Protein AF-A0AAV2PLY3-F1 (afdb_monomer_lite)

Foldseek 3Di:
DDDPDDFLDALVNCLVVDPLQVVLVVLDLAAEDEHDLSVQQAAFLVVLVPPPQLLQPVVVSLQVSLVSSLVSNVVNDPDPVSNVSSVLDAYEYEQRDDLDPLDDGDPRGDDNVSSVVSSVSNSVVCVVCQVVCCPVRNYHYDYDPVVVVVPQDPSDGDGDGDDPSVVVVVVVSVLRVCQCLAPVNVVVVPVDDVVVVVSVVVCVVPPPDDDPVVSVPPDDPPDD

Radius of gyration: 18.43 Å; chains: 1; bounding box: 38×47×52 Å

Structure (mmCIF, N/CA/C/O backbone):
data_AF-A0AAV2PLY3-F1
#
_entry.id   AF-A0AAV2PLY3-F1
#
loop_
_atom_site.group_PDB
_atom_site.id
_atom_site.type_symbol
_atom_site.label_atom_id
_atom_site.label_alt_id
_atom_site.label_comp_id
_atom_site.label_asym_id
_atom_site.label_entity_id
_atom_site.label_seq_id
_atom_site.pdbx_PDB_ins_code
_atom_site.Cartn_x
_atom_site.Cartn_y
_atom_site.Cartn_z
_atom_site.occupancy
_atom_site.B_iso_or_equiv
_atom_site.auth_seq_id
_atom_site.auth_comp_id
_atom_site.auth_asym_id
_atom_site.auth_atom_id
_atom_site.pdbx_PDB_model_num
ATOM 1 N N . VAL A 1 1 ? -12.342 -14.035 7.282 1.00 72.50 1 VAL A N 1
ATOM 2 C CA . VAL A 1 1 ? -11.405 -13.178 6.516 1.00 72.50 1 VAL A CA 1
ATOM 3 C C . VAL A 1 1 ? -12.182 -12.579 5.357 1.00 72.50 1 VAL A C 1
ATOM 5 O O . VAL A 1 1 ? -12.796 -13.345 4.631 1.00 72.50 1 VAL A O 1
ATOM 8 N N . PHE A 1 2 ? -12.211 -11.253 5.207 1.00 81.25 2 PHE A N 1
ATOM 9 C CA . PHE A 1 2 ? -12.793 -10.611 4.022 1.00 81.25 2 PHE A CA 1
ATOM 10 C C . PHE A 1 2 ? -11.690 -10.393 2.989 1.00 81.25 2 PHE A C 1
ATOM 12 O O . PHE A 1 2 ? -10.645 -9.836 3.323 1.00 81.25 2 PHE A O 1
ATOM 19 N N . ASN A 1 3 ? -11.901 -10.853 1.757 1.00 81.25 3 ASN A N 1
ATOM 20 C CA . ASN A 1 3 ? -10.925 -10.729 0.684 1.00 81.25 3 ASN A CA 1
ATOM 21 C C . ASN A 1 3 ? -11.499 -9.903 -0.463 1.00 81.25 3 ASN A C 1
ATOM 23 O O . ASN A 1 3 ? -12.436 -10.330 -1.130 1.00 81.25 3 ASN A O 1
ATOM 27 N N . PHE A 1 4 ? -10.895 -8.741 -0.686 1.00 83.38 4 PHE A N 1
ATOM 28 C CA . PHE A 1 4 ? -11.244 -7.823 -1.768 1.00 83.38 4 PHE A CA 1
ATOM 29 C C . PHE A 1 4 ? -10.189 -7.816 -2.882 1.00 83.38 4 PHE A C 1
ATOM 31 O O . PHE A 1 4 ? -10.219 -6.950 -3.751 1.00 83.38 4 PHE A O 1
ATOM 38 N N . SER A 1 5 ? -9.220 -8.742 -2.849 1.00 77.19 5 SER A N 1
ATOM 39 C CA . SER A 1 5 ? -8.181 -8.807 -3.877 1.00 77.19 5 SER A CA 1
ATOM 40 C C . SER A 1 5 ? -8.789 -9.122 -5.239 1.00 77.19 5 SER A C 1
ATOM 42 O O . SER A 1 5 ? -9.701 -9.936 -5.367 1.00 77.19 5 SER A O 1
ATOM 44 N N . ARG A 1 6 ? -8.259 -8.467 -6.269 1.00 76.12 6 ARG A N 1
ATOM 45 C CA . ARG A 1 6 ? -8.522 -8.756 -7.677 1.00 76.12 6 ARG A CA 1
ATOM 46 C C . ARG A 1 6 ? -7.235 -8.525 -8.455 1.00 76.12 6 ARG A C 1
ATOM 48 O O . ARG A 1 6 ? -6.438 -7.644 -8.121 1.00 76.12 6 ARG A O 1
ATOM 55 N N . GLY A 1 7 ? -7.032 -9.319 -9.500 1.00 76.81 7 GLY A N 1
ATOM 56 C CA . GLY A 1 7 ? -5.912 -9.114 -10.409 1.00 76.81 7 GLY A CA 1
ATOM 57 C C . GLY A 1 7 ? -5.951 -7.717 -11.032 1.00 76.81 7 GLY A C 1
ATOM 58 O O . GLY A 1 7 ? -7.011 -7.240 -11.432 1.00 76.81 7 GLY A O 1
ATOM 59 N N . GLY A 1 8 ? -4.800 -7.046 -11.104 1.00 78.12 8 GLY A N 1
ATOM 60 C CA . GLY A 1 8 ? -4.698 -5.715 -11.713 1.00 78.12 8 GLY A CA 1
ATOM 61 C C . GLY A 1 8 ? -5.171 -4.540 -10.844 1.00 78.12 8 GLY A C 1
ATOM 62 O O . GLY A 1 8 ? -5.325 -3.440 -11.366 1.00 78.12 8 GLY A O 1
ATOM 63 N N . PHE A 1 9 ? -5.405 -4.737 -9.544 1.00 85.38 9 PHE A N 1
ATOM 64 C CA . PHE A 1 9 ? -5.754 -3.633 -8.647 1.00 85.38 9 PHE A CA 1
ATOM 65 C C . PHE A 1 9 ? -4.610 -2.632 -8.459 1.00 85.38 9 PHE A C 1
ATOM 67 O O . PHE A 1 9 ? -3.459 -3.007 -8.224 1.00 85.38 9 PHE A O 1
ATOM 74 N N . THR A 1 10 ? -4.977 -1.356 -8.542 1.00 89.50 10 THR A N 1
ATOM 75 C CA . THR A 1 10 ? -4.135 -0.182 -8.300 1.00 89.50 10 THR A CA 1
ATOM 76 C C . THR A 1 10 ? -4.517 0.480 -6.980 1.00 89.50 10 THR A C 1
ATOM 78 O O . THR A 1 10 ? -5.571 0.181 -6.414 1.00 89.50 10 THR A O 1
ATOM 81 N N . PHE A 1 11 ? -3.702 1.415 -6.491 1.00 91.44 11 PHE A N 1
ATOM 82 C CA . PHE A 1 11 ? -4.054 2.201 -5.304 1.00 91.44 11 PHE A CA 1
ATOM 83 C C . PHE A 1 11 ? -5.388 2.941 -5.459 1.00 91.44 11 PHE A C 1
ATOM 85 O O . PHE A 1 11 ? -6.212 2.895 -4.549 1.00 91.44 11 PHE A O 1
ATOM 92 N N . SER A 1 12 ? -5.618 3.568 -6.618 1.00 88.44 12 SER A N 1
ATOM 93 C CA . SER A 1 12 ? -6.868 4.284 -6.903 1.00 88.44 12 SER A CA 1
ATOM 94 C C . SER A 1 12 ? -8.080 3.359 -6.841 1.00 88.44 12 SER A C 1
ATOM 96 O O . SER A 1 12 ? -9.037 3.653 -6.140 1.00 88.44 12 SER A O 1
ATOM 98 N N . ARG A 1 13 ? -8.002 2.175 -7.462 1.00 88.88 13 ARG A N 1
ATOM 99 C CA . ARG A 1 13 ? -9.104 1.205 -7.434 1.00 88.88 13 ARG A CA 1
ATOM 100 C C . ARG A 1 13 ? -9.440 0.724 -6.032 1.00 88.88 13 ARG A C 1
ATOM 102 O O . ARG A 1 13 ? -10.603 0.487 -5.740 1.00 88.88 13 ARG A O 1
ATOM 109 N N . VAL A 1 14 ? -8.443 0.582 -5.158 1.00 87.69 14 VAL A N 1
ATOM 110 C CA . VAL A 1 14 ? -8.702 0.228 -3.757 1.00 87.69 14 VAL A CA 1
ATOM 111 C C . VAL A 1 14 ? -9.492 1.331 -3.049 1.00 87.69 14 VAL A C 1
ATOM 113 O O . VAL A 1 14 ? -10.353 1.011 -2.239 1.00 87.69 14 VAL A O 1
ATOM 116 N N . GLN A 1 15 ? -9.221 2.602 -3.350 1.00 87.00 15 GLN A N 1
ATOM 117 C CA . GLN A 1 15 ? -9.964 3.734 -2.790 1.00 87.00 15 GLN A CA 1
ATOM 118 C C . GLN A 1 15 ? -11.384 3.816 -3.370 1.00 87.00 15 GLN A C 1
ATOM 120 O O . GLN A 1 15 ? -12.328 4.017 -2.617 1.00 87.00 15 GLN A O 1
ATOM 125 N N . ASP A 1 16 ? -11.540 3.576 -4.673 1.00 86.50 16 ASP A N 1
ATOM 126 C CA . ASP A 1 16 ? -12.833 3.667 -5.361 1.00 86.50 16 ASP A CA 1
ATOM 127 C C . ASP A 1 16 ? -13.777 2.498 -5.026 1.00 86.50 16 ASP A C 1
ATOM 129 O O . ASP A 1 16 ? -14.983 2.683 -4.869 1.00 86.50 16 ASP A O 1
ATOM 133 N N . GLU A 1 17 ? -13.250 1.270 -4.947 1.00 86.44 17 GLU A N 1
ATOM 134 C CA . GLU A 1 17 ? -14.070 0.058 -4.804 1.00 86.44 17 GLU A CA 1
ATOM 135 C C . GLU A 1 17 ? -14.300 -0.347 -3.341 1.00 86.44 17 GLU A C 1
ATOM 137 O O . GLU A 1 17 ? -15.258 -1.069 -3.045 1.00 86.44 17 GLU A O 1
ATOM 142 N N . LEU A 1 18 ? -13.441 0.077 -2.406 1.00 85.88 18 LEU A N 1
ATOM 143 C CA . LEU A 1 18 ? -13.592 -0.305 -1.008 1.00 85.88 18 LEU A CA 1
ATOM 144 C C . LEU A 1 18 ? -14.450 0.705 -0.250 1.00 85.88 18 LEU A C 1
ATOM 146 O O . LEU A 1 18 ? -14.080 1.856 -0.049 1.00 85.88 18 LEU A O 1
ATOM 150 N N . ASN A 1 19 ? -15.581 0.234 0.271 1.00 90.06 19 ASN A N 1
ATOM 151 C CA . ASN A 1 19 ? -16.422 1.040 1.143 1.00 90.06 19 ASN A CA 1
ATOM 152 C C . ASN A 1 19 ? -15.748 1.221 2.518 1.00 90.06 19 ASN A C 1
ATOM 154 O O . ASN A 1 19 ? -15.891 0.380 3.414 1.00 90.06 19 ASN A O 1
ATOM 158 N N . VAL A 1 20 ? -15.009 2.323 2.678 1.00 91.56 20 VAL A N 1
ATOM 159 C CA . VAL A 1 20 ? -14.245 2.640 3.896 1.00 91.56 20 VAL A CA 1
ATOM 160 C C . VAL A 1 20 ? -15.151 2.786 5.123 1.00 91.56 20 VAL A C 1
ATOM 162 O O . VAL A 1 20 ? -14.776 2.373 6.218 1.00 91.56 20 VAL A O 1
ATOM 165 N N . ILE A 1 21 ? -16.375 3.290 4.958 1.00 91.25 21 ILE A N 1
ATOM 166 C CA . ILE A 1 21 ? -17.340 3.403 6.062 1.00 91.25 21 ILE A CA 1
ATOM 167 C C . ILE A 1 21 ? -17.730 2.015 6.581 1.00 91.25 21 ILE A C 1
ATOM 169 O O . ILE A 1 21 ? -17.747 1.782 7.789 1.00 91.25 21 ILE A O 1
ATOM 173 N N . ASN A 1 22 ? -18.017 1.066 5.688 1.00 91.00 22 ASN A N 1
ATOM 174 C CA . ASN A 1 22 ? -18.318 -0.308 6.088 1.00 91.00 22 ASN A CA 1
ATOM 175 C C . ASN A 1 22 ? -17.100 -0.989 6.716 1.00 91.00 22 ASN A C 1
ATOM 177 O O . ASN A 1 22 ? -17.248 -1.696 7.709 1.00 91.00 22 ASN A O 1
ATOM 181 N N . TRP A 1 23 ? -15.900 -0.738 6.192 1.00 91.88 23 TRP A N 1
ATOM 182 C CA . TRP A 1 23 ? -14.659 -1.173 6.830 1.00 91.88 23 TRP A CA 1
ATOM 183 C C . TRP A 1 23 ? -14.545 -0.647 8.270 1.00 91.88 23 TRP A C 1
ATOM 185 O O . TRP A 1 23 ? -14.286 -1.431 9.181 1.00 91.88 23 TRP A O 1
ATOM 195 N N . ALA A 1 24 ? -14.816 0.640 8.503 1.00 91.44 24 ALA A N 1
ATOM 196 C CA . ALA A 1 24 ? -14.753 1.243 9.832 1.00 91.44 24 ALA A CA 1
ATOM 197 C C . ALA A 1 24 ? -15.786 0.630 10.794 1.00 91.44 24 ALA A C 1
ATOM 199 O O . ALA A 1 24 ? -15.440 0.278 11.921 1.00 91.44 24 ALA A O 1
ATOM 200 N N . LYS A 1 25 ? -17.023 0.411 10.322 1.00 89.56 25 LYS A N 1
ATOM 201 C CA . LYS A 1 25 ? -18.099 -0.255 11.081 1.00 89.56 25 LYS A CA 1
ATOM 202 C C . LYS A 1 25 ? -17.747 -1.684 11.489 1.00 89.56 25 LYS A C 1
ATOM 204 O O . LYS A 1 25 ? -18.092 -2.105 12.587 1.00 89.56 25 LYS A O 1
ATOM 209 N N . LEU A 1 26 ? -17.069 -2.426 10.612 1.00 90.25 26 LEU A N 1
ATOM 210 C CA . LEU A 1 26 ? -16.651 -3.805 10.877 1.00 90.25 26 LEU A CA 1
ATOM 211 C C . LEU A 1 26 ? -15.533 -3.903 11.922 1.00 90.25 26 LEU A C 1
ATOM 213 O O . LEU A 1 26 ? -15.300 -4.994 12.436 1.00 90.25 26 LEU A O 1
ATOM 217 N N . ARG A 1 27 ? -14.831 -2.796 12.210 1.00 89.12 27 ARG A N 1
ATOM 218 C CA . ARG A 1 27 ? -13.694 -2.724 13.140 1.00 89.12 27 ARG A CA 1
ATOM 219 C C . ARG A 1 27 ? -12.705 -3.896 12.975 1.00 89.12 27 ARG A C 1
ATOM 221 O O . ARG A 1 27 ? -12.403 -4.594 13.945 1.00 89.12 27 ARG A O 1
ATOM 228 N N . PRO A 1 28 ? -12.206 -4.165 11.753 1.00 89.44 28 PRO A N 1
ATOM 229 C CA . PRO A 1 28 ? -11.403 -5.355 11.498 1.00 89.44 28 PRO A CA 1
ATOM 230 C C . PRO A 1 28 ? -10.105 -5.296 12.290 1.00 89.44 28 PRO A C 1
ATOM 232 O O . PRO A 1 28 ? -9.412 -4.297 12.218 1.00 89.44 28 PRO A O 1
ATOM 235 N N . GLU A 1 29 ? -9.690 -6.373 12.951 1.00 83.88 29 GLU A N 1
ATOM 236 C CA . GLU A 1 29 ? -8.427 -6.392 13.712 1.00 83.88 29 GLU A CA 1
ATOM 237 C C . GLU A 1 29 ? -7.196 -6.047 12.857 1.00 83.88 29 GLU A C 1
ATOM 239 O O . GLU A 1 29 ? -6.225 -5.468 13.344 1.00 83.88 29 GLU A O 1
ATOM 244 N N . GLN A 1 30 ? -7.220 -6.435 11.577 1.00 85.50 30 GLN A N 1
ATOM 245 C CA . GLN A 1 30 ? -6.108 -6.277 10.645 1.00 85.50 30 GLN A CA 1
ATOM 246 C C . GLN A 1 30 ? -6.610 -5.973 9.234 1.00 85.50 30 GLN A C 1
ATOM 248 O O . GLN A 1 30 ? -7.549 -6.601 8.747 1.00 85.50 30 GLN A O 1
ATOM 253 N N . THR A 1 31 ? -5.921 -5.054 8.556 1.00 91.56 31 THR A N 1
ATOM 254 C CA . THR A 1 31 ? -6.138 -4.735 7.141 1.00 91.56 31 THR A CA 1
ATOM 255 C C . THR A 1 31 ? -4.805 -4.819 6.419 1.00 91.56 31 THR A C 1
ATOM 257 O O . THR A 1 31 ? -3.851 -4.135 6.799 1.00 91.56 31 THR A O 1
ATOM 260 N N . ILE A 1 32 ? -4.737 -5.682 5.405 1.00 89.88 32 ILE A N 1
ATOM 261 C CA . ILE A 1 32 ? -3.513 -5.970 4.656 1.00 89.88 32 ILE A CA 1
ATOM 262 C C . ILE A 1 32 ? -3.663 -5.448 3.229 1.00 89.88 32 ILE A C 1
ATOM 264 O O . ILE A 1 32 ? -4.531 -5.896 2.485 1.00 89.88 32 ILE A O 1
ATOM 268 N N . PHE A 1 33 ? -2.774 -4.541 2.845 1.00 91.56 33 PHE A N 1
ATOM 269 C CA . PHE A 1 33 ? -2.643 -4.014 1.498 1.00 91.56 33 PHE A CA 1
ATOM 270 C C . PHE A 1 33 ? -1.482 -4.701 0.788 1.00 91.56 33 PHE A C 1
ATOM 272 O O . PHE A 1 33 ? -0.321 -4.603 1.199 1.00 91.56 33 PHE A O 1
ATOM 279 N N . HIS A 1 34 ? -1.807 -5.372 -0.311 1.00 88.12 34 HIS A N 1
ATOM 280 C CA . HIS A 1 34 ? -0.847 -5.929 -1.252 1.00 88.12 34 HIS A CA 1
ATOM 281 C C . HIS A 1 34 ? -1.119 -5.329 -2.636 1.00 88.12 34 HIS A C 1
ATOM 283 O O . HIS A 1 34 ? -1.840 -5.900 -3.449 1.00 88.12 34 HIS A O 1
ATOM 289 N N . VAL A 1 35 ? -0.615 -4.114 -2.854 1.00 89.56 35 VAL A N 1
ATOM 290 C CA . VAL A 1 35 ? -0.924 -3.259 -4.013 1.00 89.56 35 VAL A CA 1
ATOM 291 C C . VAL A 1 35 ? 0.295 -2.400 -4.373 1.00 89.56 35 VAL A C 1
ATOM 293 O O . VAL A 1 35 ? 1.262 -2.341 -3.612 1.00 89.56 35 VAL A O 1
ATOM 296 N N . GLY A 1 36 ? 0.278 -1.753 -5.539 1.00 90.94 36 GLY A N 1
ATOM 297 C CA . GLY A 1 36 ? 1.314 -0.816 -5.982 1.00 90.94 36 GLY A CA 1
ATOM 298 C C . GLY A 1 36 ? 2.202 -1.343 -7.107 1.00 90.94 36 GLY A C 1
ATOM 299 O O . GLY A 1 36 ? 2.661 -0.562 -7.935 1.00 90.94 36 GLY A O 1
ATOM 300 N N . SER A 1 37 ? 2.422 -2.660 -7.199 1.00 88.12 37 SER A N 1
ATOM 301 C CA . SER A 1 37 ? 3.219 -3.225 -8.302 1.00 88.12 37 SER A CA 1
ATOM 302 C C . SER A 1 37 ? 2.544 -3.028 -9.658 1.00 88.12 37 SER A C 1
ATOM 304 O O . SER A 1 37 ? 3.229 -2.760 -10.637 1.00 88.12 37 SER A O 1
ATOM 306 N N . VAL A 1 38 ? 1.209 -3.110 -9.713 1.00 87.62 38 VAL A N 1
ATOM 307 C CA . VAL A 1 38 ? 0.438 -2.850 -10.940 1.00 87.62 38 VAL A CA 1
ATOM 308 C C . VAL A 1 38 ? 0.508 -1.384 -11.334 1.00 87.62 38 VAL A C 1
ATOM 310 O O . VAL A 1 38 ? 0.732 -1.102 -12.509 1.00 87.62 38 VAL A O 1
ATOM 313 N N . ASP A 1 39 ? 0.375 -0.461 -10.378 1.00 91.06 39 ASP A N 1
ATOM 314 C CA . ASP A 1 39 ? 0.542 0.969 -10.638 1.00 91.06 39 ASP A CA 1
ATOM 315 C C . ASP A 1 39 ? 1.916 1.244 -11.254 1.00 91.06 39 ASP A C 1
ATOM 317 O O . ASP A 1 39 ? 2.005 1.858 -12.313 1.00 91.06 39 ASP A O 1
ATOM 321 N N . LEU A 1 40 ? 2.980 0.735 -10.624 1.00 90.12 40 LEU A N 1
ATOM 322 C CA . LEU A 1 40 ? 4.349 0.974 -11.067 1.00 90.12 40 LEU A CA 1
ATOM 323 C C . LEU A 1 40 ? 4.624 0.345 -12.437 1.00 90.12 40 LEU A C 1
ATOM 325 O O . LEU A 1 40 ? 5.198 0.992 -13.307 1.00 90.12 40 LEU A O 1
ATOM 329 N N . ALA A 1 41 ? 4.168 -0.889 -12.652 1.00 89.00 41 ALA A N 1
ATOM 330 C CA . ALA A 1 41 ? 4.325 -1.588 -13.922 1.00 89.00 41 ALA A CA 1
ATOM 331 C C . ALA A 1 41 ? 3.521 -0.962 -15.063 1.00 89.00 41 ALA A C 1
ATOM 333 O O . ALA A 1 41 ? 3.886 -1.141 -16.217 1.00 89.00 41 ALA A O 1
ATOM 334 N N . SER A 1 42 ? 2.440 -0.242 -14.759 1.00 88.69 42 SER A N 1
ATOM 335 C CA . SER A 1 42 ? 1.618 0.429 -15.771 1.00 88.69 42 SER A CA 1
ATOM 336 C 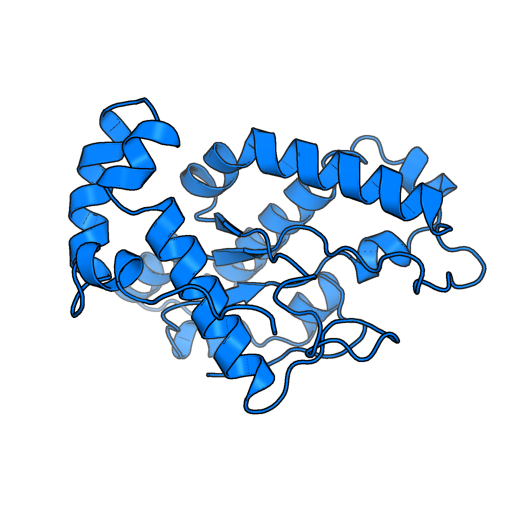C . SER A 1 42 ? 2.177 1.795 -16.178 1.00 88.69 42 SER A C 1
ATOM 338 O O . SER A 1 42 ? 1.718 2.369 -17.164 1.00 88.69 42 SER A O 1
ATOM 340 N N . MET A 1 43 ? 3.161 2.332 -15.451 1.00 89.75 43 MET A N 1
ATOM 341 C CA . MET A 1 43 ? 3.776 3.615 -15.786 1.00 89.75 43 MET A CA 1
ATOM 342 C C . MET A 1 43 ? 4.689 3.502 -17.005 1.00 89.75 43 MET A C 1
ATOM 344 O O . MET A 1 43 ? 5.384 2.508 -17.203 1.00 89.75 43 MET A O 1
ATOM 348 N N . ASN A 1 44 ? 4.738 4.573 -17.792 1.00 88.38 44 ASN A N 1
ATOM 349 C CA . ASN A 1 44 ? 5.788 4.770 -18.781 1.00 88.38 44 ASN A CA 1
ATOM 350 C C . ASN A 1 44 ? 7.100 5.159 -18.068 1.00 88.38 44 ASN A C 1
ATOM 352 O O . ASN A 1 44 ? 7.088 5.953 -17.121 1.00 88.38 44 ASN A O 1
ATOM 356 N N . ILE A 1 45 ? 8.237 4.624 -18.523 1.00 86.12 45 ILE A N 1
ATOM 357 C CA . ILE A 1 45 ? 9.547 4.893 -17.912 1.00 86.12 45 ILE A CA 1
ATOM 358 C C . ILE A 1 45 ? 9.951 6.372 -17.984 1.00 86.12 45 ILE A C 1
ATOM 360 O O . ILE A 1 45 ? 10.515 6.897 -17.026 1.00 86.12 45 ILE A O 1
ATOM 364 N N . THR A 1 46 ? 9.610 7.081 -19.060 1.00 86.25 46 THR A N 1
ATOM 365 C CA . THR A 1 46 ? 9.827 8.527 -19.195 1.00 86.25 46 THR A CA 1
ATOM 366 C C . THR A 1 46 ? 9.019 9.288 -18.152 1.00 86.25 46 THR A C 1
ATOM 368 O O . THR A 1 46 ? 9.566 10.143 -17.457 1.00 86.25 46 THR A O 1
ATOM 371 N N . THR A 1 47 ? 7.743 8.930 -17.968 1.00 87.38 47 THR A N 1
ATOM 372 C CA . THR A 1 47 ? 6.898 9.515 -16.918 1.00 87.38 47 THR A CA 1
ATOM 373 C C . THR A 1 47 ? 7.516 9.288 -15.547 1.00 87.38 47 THR A C 1
ATOM 375 O O . THR A 1 47 ? 7.718 10.249 -14.814 1.00 87.38 47 THR A O 1
ATOM 378 N N . TYR A 1 48 ? 7.883 8.046 -15.223 1.00 88.50 48 TYR A N 1
ATOM 379 C CA . TYR A 1 48 ? 8.507 7.718 -13.944 1.00 88.50 48 TYR A CA 1
ATOM 380 C C . TYR A 1 48 ? 9.823 8.468 -13.725 1.00 88.50 48 TYR A C 1
ATOM 382 O O . TYR A 1 48 ? 10.068 8.991 -12.641 1.00 88.50 48 TYR A O 1
ATOM 390 N N . ASN A 1 49 ? 10.671 8.564 -14.750 1.00 86.31 49 ASN A N 1
ATOM 391 C CA . ASN A 1 49 ? 11.957 9.238 -14.635 1.00 86.31 49 ASN A CA 1
ATOM 392 C C . ASN A 1 49 ? 11.840 10.745 -14.426 1.00 86.31 49 ASN A C 1
ATOM 394 O O . ASN A 1 49 ? 12.704 11.298 -13.742 1.00 86.31 49 ASN A O 1
ATOM 398 N N . ASN A 1 50 ? 10.774 11.356 -14.942 1.00 88.94 50 ASN A N 1
ATOM 399 C CA . ASN A 1 50 ? 10.472 12.775 -14.786 1.00 88.94 50 ASN A CA 1
ATOM 400 C C . ASN A 1 50 ? 9.751 13.102 -13.470 1.00 88.94 50 ASN A C 1
ATOM 402 O O . ASN A 1 50 ? 9.574 14.274 -13.143 1.00 88.94 50 ASN A O 1
ATOM 406 N N . MET A 1 51 ? 9.334 12.102 -12.687 1.00 88.31 51 MET A N 1
ATOM 407 C CA . MET A 1 51 ? 8.772 12.361 -11.365 1.00 88.31 51 MET A CA 1
ATOM 408 C C . MET A 1 51 ? 9.878 12.865 -10.435 1.00 88.31 51 MET A C 1
ATOM 410 O O . MET A 1 51 ? 10.835 12.140 -10.155 1.00 88.31 51 MET A O 1
ATOM 414 N N . ALA A 1 52 ? 9.683 14.060 -9.867 1.00 82.00 52 ALA A N 1
ATOM 415 C CA . ALA A 1 52 ? 10.582 14.672 -8.876 1.00 82.00 52 ALA A CA 1
ATOM 416 C C . ALA A 1 52 ? 10.931 13.730 -7.704 1.00 82.00 52 ALA A C 1
ATOM 418 O O . ALA A 1 52 ? 11.963 13.855 -7.053 1.00 82.00 52 ALA A O 1
ATOM 419 N N . PHE A 1 53 ? 10.063 12.751 -7.468 1.00 83.31 53 PHE A N 1
ATOM 420 C CA . PHE A 1 53 ? 9.970 11.952 -6.262 1.00 83.31 53 PHE A CA 1
ATOM 421 C C . PHE A 1 53 ? 9.863 10.448 -6.548 1.00 83.31 53 PHE A C 1
ATOM 423 O O . PHE A 1 53 ? 9.355 9.670 -5.740 1.00 83.31 53 PHE A O 1
ATOM 430 N N . LYS A 1 54 ? 10.361 10.014 -7.712 1.00 87.75 54 LYS A N 1
ATOM 431 C CA . LYS A 1 54 ? 10.200 8.645 -8.226 1.00 87.75 54 LYS A CA 1
ATOM 432 C C . LYS A 1 54 ? 10.642 7.538 -7.264 1.00 87.75 54 LYS A C 1
ATOM 434 O O . LYS A 1 54 ? 9.997 6.498 -7.177 1.00 87.75 54 LYS A O 1
ATOM 439 N N . THR A 1 55 ? 11.709 7.769 -6.497 1.00 87.75 55 THR A N 1
ATOM 440 C CA . THR A 1 55 ? 12.272 6.787 -5.554 1.00 87.75 55 THR A C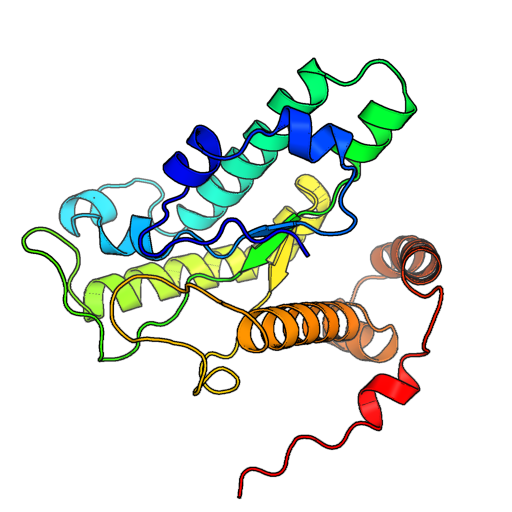A 1
ATOM 441 C C . THR A 1 55 ? 11.495 6.669 -4.247 1.00 87.75 55 THR A C 1
ATOM 443 O O . THR A 1 55 ? 11.695 5.698 -3.521 1.00 87.75 55 THR A O 1
ATOM 446 N N . HIS A 1 56 ? 10.611 7.618 -3.945 1.00 93.06 56 HIS A N 1
ATOM 447 C CA . HIS A 1 56 ? 9.741 7.571 -2.774 1.00 93.06 56 HIS A CA 1
ATOM 448 C C . HIS A 1 56 ? 8.258 7.594 -3.130 1.00 93.06 56 HIS A C 1
ATOM 450 O O . HIS A 1 56 ? 7.414 7.761 -2.249 1.00 93.06 56 HIS A O 1
ATOM 456 N N . TRP A 1 57 ? 7.929 7.382 -4.402 1.00 95.25 57 TRP A N 1
ATOM 457 C CA . TRP A 1 57 ? 6.557 7.307 -4.874 1.00 95.25 57 TRP A CA 1
ATOM 458 C C . TRP A 1 57 ? 5.737 6.306 -4.050 1.00 95.25 57 TRP A C 1
ATOM 460 O O . TRP A 1 57 ? 4.642 6.632 -3.599 1.00 95.25 57 TRP A O 1
ATOM 470 N N . PHE A 1 58 ? 6.287 5.121 -3.769 1.00 95.75 58 PHE A N 1
ATOM 471 C CA . PHE A 1 58 ? 5.565 4.103 -3.008 1.00 95.75 58 PHE A CA 1
ATOM 472 C C . PHE A 1 58 ? 5.321 4.524 -1.553 1.00 95.75 58 PHE A C 1
ATOM 474 O O . PHE A 1 58 ? 4.237 4.298 -1.024 1.00 95.75 58 PHE A O 1
ATOM 481 N N . PHE A 1 59 ? 6.291 5.196 -0.921 1.00 96.12 59 PHE A N 1
ATOM 482 C CA . PHE A 1 59 ? 6.104 5.771 0.415 1.00 96.12 59 PHE A CA 1
ATOM 483 C C . PHE A 1 59 ? 4.943 6.768 0.411 1.00 96.12 59 PHE A C 1
ATOM 485 O O . PHE A 1 59 ? 4.045 6.673 1.245 1.00 96.12 59 PHE A O 1
ATOM 492 N N . THR A 1 60 ? 4.943 7.687 -0.557 1.00 95.50 60 THR A N 1
ATOM 493 C CA . THR A 1 60 ? 3.895 8.697 -0.713 1.00 95.50 60 THR A CA 1
ATOM 494 C C . THR A 1 60 ? 2.525 8.041 -0.886 1.00 95.50 60 THR A C 1
ATOM 496 O O . THR A 1 60 ? 1.598 8.389 -0.162 1.00 95.50 60 THR A O 1
ATOM 499 N N . ARG A 1 61 ? 2.408 7.016 -1.740 1.00 95.81 61 ARG A N 1
ATOM 500 C CA . ARG A 1 61 ? 1.138 6.304 -1.961 1.00 95.81 61 ARG A CA 1
ATOM 501 C C . ARG A 1 61 ? 0.619 5.572 -0.730 1.00 95.81 61 ARG A C 1
ATOM 503 O O . ARG A 1 61 ? -0.587 5.589 -0.486 1.00 95.81 61 ARG A O 1
ATOM 510 N N . ILE A 1 62 ? 1.501 4.972 0.070 1.00 96.38 62 ILE A N 1
ATOM 511 C CA . ILE A 1 62 ? 1.122 4.369 1.356 1.00 96.38 62 ILE A CA 1
ATOM 512 C C . ILE A 1 62 ? 0.512 5.434 2.275 1.00 96.38 62 ILE A C 1
ATOM 514 O O . ILE A 1 62 ? -0.575 5.226 2.814 1.00 96.38 62 ILE A O 1
ATOM 518 N N . VAL A 1 63 ? 1.191 6.573 2.440 1.00 96.62 63 VAL A N 1
ATOM 519 C CA . VAL A 1 63 ? 0.740 7.656 3.328 1.00 96.62 63 VAL A CA 1
ATOM 520 C C . VAL A 1 63 ? -0.584 8.249 2.852 1.00 96.62 63 VAL A C 1
ATOM 522 O O . VAL A 1 63 ? -1.512 8.374 3.648 1.00 96.62 63 VAL A O 1
ATOM 525 N N . GLU A 1 64 ? -0.703 8.555 1.561 1.00 95.56 64 GLU A N 1
ATOM 526 C CA . GLU A 1 64 ? -1.941 9.055 0.953 1.00 95.56 64 GLU A CA 1
ATOM 527 C C . GLU A 1 64 ? -3.106 8.089 1.176 1.00 95.56 64 GLU A C 1
ATOM 529 O O . GLU A 1 64 ? -4.183 8.508 1.591 1.00 95.56 64 GLU A O 1
ATOM 534 N N . THR A 1 65 ? -2.881 6.788 0.976 1.00 95.38 65 THR A N 1
ATOM 535 C CA . THR A 1 65 ? -3.917 5.764 1.164 1.00 95.38 65 THR A CA 1
ATOM 536 C C . THR A 1 65 ? -4.366 5.678 2.614 1.00 95.38 65 THR A C 1
ATOM 538 O O . THR A 1 65 ? -5.561 5.653 2.886 1.00 95.38 65 THR A O 1
ATOM 541 N N . VAL A 1 66 ? -3.433 5.677 3.564 1.00 95.25 66 VAL A N 1
ATOM 542 C CA . VAL A 1 66 ? -3.775 5.652 4.991 1.00 95.25 66 VAL A CA 1
ATOM 543 C C . VAL A 1 66 ? -4.541 6.904 5.404 1.00 95.25 66 VAL A C 1
ATOM 545 O O . VAL A 1 66 ? -5.515 6.802 6.147 1.00 95.25 66 VAL A O 1
ATOM 548 N N . ASN A 1 67 ? -4.124 8.074 4.921 1.00 95.69 67 ASN A N 1
ATOM 549 C CA . ASN A 1 67 ? -4.805 9.329 5.216 1.00 95.69 67 ASN A CA 1
ATOM 550 C C . ASN A 1 67 ? -6.217 9.342 4.627 1.00 95.69 67 ASN A C 1
ATOM 552 O O . ASN A 1 67 ? -7.148 9.701 5.339 1.00 95.69 67 ASN A O 1
ATOM 556 N N . TYR A 1 68 ? -6.388 8.884 3.384 1.00 94.88 68 TYR A N 1
ATOM 557 C CA . TYR A 1 68 ? -7.704 8.704 2.773 1.00 94.88 68 TYR A CA 1
ATOM 558 C C . TYR A 1 68 ? -8.595 7.805 3.640 1.00 94.88 68 TYR A C 1
ATOM 560 O O . TYR A 1 68 ? -9.655 8.238 4.080 1.00 94.88 68 TYR A O 1
ATOM 568 N N . PHE A 1 69 ? -8.123 6.605 3.998 1.00 94.19 69 PHE A N 1
ATOM 569 C CA . PHE A 1 69 ? -8.890 5.668 4.827 1.00 94.19 69 PHE A CA 1
ATOM 570 C C . PHE A 1 69 ? -9.293 6.266 6.177 1.00 94.19 69 PHE A C 1
ATOM 572 O O . PHE A 1 69 ? -10.436 6.123 6.604 1.00 94.19 69 PHE A O 1
ATOM 579 N N . LYS A 1 70 ? -8.362 6.936 6.863 1.00 93.88 70 LYS A N 1
ATOM 580 C CA . LYS A 1 70 ? -8.652 7.566 8.155 1.00 93.88 70 LYS A CA 1
ATOM 581 C C . LYS A 1 70 ? -9.660 8.702 8.006 1.00 93.88 70 LYS A C 1
ATOM 583 O O . LYS A 1 70 ? -10.601 8.761 8.788 1.00 93.88 70 LYS A O 1
ATOM 588 N N . ASN A 1 71 ? -9.484 9.572 7.016 1.00 95.12 71 ASN A N 1
ATOM 589 C CA . ASN A 1 71 ? -10.353 10.727 6.807 1.00 95.12 71 ASN A CA 1
ATOM 590 C C . ASN A 1 71 ? -11.780 10.305 6.450 1.00 95.12 71 ASN A C 1
ATOM 592 O O . ASN A 1 71 ? -12.720 10.824 7.046 1.00 95.12 71 ASN A O 1
ATOM 596 N N . GLU A 1 72 ? -11.933 9.330 5.553 1.00 94.81 72 GLU A N 1
ATOM 597 C CA . GLU A 1 72 ? -13.236 8.773 5.178 1.00 94.81 72 GLU A CA 1
ATOM 598 C C . GLU A 1 72 ? -13.905 8.055 6.359 1.00 94.81 72 GLU A C 1
ATOM 600 O O . GLU A 1 72 ? -15.077 8.284 6.653 1.00 94.81 72 GLU A O 1
ATOM 605 N N . ALA A 1 73 ? -13.159 7.236 7.110 1.00 94.38 73 ALA A N 1
ATOM 606 C CA . ALA A 1 73 ? -13.694 6.559 8.291 1.00 94.38 73 ALA A CA 1
ATOM 607 C C . ALA A 1 73 ? -14.117 7.542 9.397 1.00 94.38 73 ALA A C 1
ATOM 609 O O . ALA A 1 73 ? -15.105 7.303 10.093 1.00 94.38 73 ALA A O 1
ATOM 610 N N . LEU A 1 74 ? -13.395 8.657 9.559 1.00 94.94 74 LEU A N 1
ATOM 611 C CA . LEU A 1 74 ? -13.711 9.686 10.552 1.00 94.94 74 LEU A CA 1
ATOM 612 C C . LEU A 1 74 ? -15.023 10.418 10.255 1.00 94.94 74 LEU A C 1
ATOM 614 O O . LEU A 1 74 ? -15.650 10.883 11.204 1.00 94.94 74 LEU A O 1
ATOM 618 N N . GLN A 1 75 ? -15.473 10.474 8.994 1.00 92.75 75 GLN A N 1
ATOM 619 C CA . GLN A 1 75 ? -16.795 11.024 8.656 1.00 92.75 75 GLN A CA 1
ATOM 620 C C . GLN A 1 75 ? -17.934 10.216 9.289 1.00 92.75 75 GLN A C 1
ATOM 622 O O . GLN A 1 75 ? -19.001 10.755 9.570 1.00 92.75 75 GLN A O 1
ATOM 627 N N . TRP A 1 76 ? -17.710 8.923 9.534 1.00 92.19 76 TRP A N 1
ATOM 628 C CA . TRP A 1 76 ? -18.679 8.045 10.185 1.00 92.19 76 TRP A CA 1
ATOM 629 C C . TRP A 1 76 ? -18.556 8.029 11.718 1.00 92.19 76 TRP A C 1
ATOM 631 O O . TRP A 1 76 ? -19.524 7.696 12.395 1.00 92.19 76 TRP A O 1
ATOM 641 N N . ALA A 1 77 ? -17.400 8.381 12.285 1.00 93.06 77 ALA A N 1
ATOM 642 C CA . ALA A 1 77 ? -17.124 8.212 13.711 1.00 93.06 77 ALA A CA 1
ATOM 643 C C . ALA A 1 77 ? -18.034 9.079 14.608 1.00 93.06 77 ALA A C 1
ATOM 645 O O . ALA A 1 77 ? -17.871 10.303 14.700 1.00 93.06 77 ALA A O 1
ATOM 646 N N . LEU A 1 78 ? -18.957 8.430 15.325 1.00 92.31 78 LEU A N 1
ATOM 647 C CA . LEU A 1 78 ? -19.993 9.106 16.114 1.00 92.31 78 LEU A CA 1
ATOM 648 C C . LEU A 1 78 ? -19.531 9.436 17.536 1.00 92.31 78 LEU A C 1
ATOM 650 O O . LEU A 1 78 ? -20.017 10.389 18.140 1.00 92.31 78 LEU A O 1
ATOM 654 N N . ASN A 1 79 ? -18.590 8.662 18.079 1.00 93.00 79 ASN A N 1
ATOM 655 C CA . ASN A 1 79 ? -18.142 8.782 19.466 1.00 93.00 79 ASN A CA 1
ATOM 656 C C . ASN A 1 79 ? -16.605 8.736 19.599 1.00 93.00 79 ASN A C 1
ATOM 658 O O . ASN A 1 79 ? -15.864 8.572 18.626 1.00 93.00 79 ASN A O 1
ATOM 662 N N . ALA A 1 80 ? -16.116 8.931 20.827 1.00 91.00 80 ALA A N 1
ATOM 663 C CA . ALA A 1 80 ? -14.685 8.940 21.129 1.00 91.00 80 ALA A CA 1
ATOM 664 C C . ALA A 1 80 ? -14.012 7.576 20.897 1.00 91.00 80 ALA A C 1
ATOM 666 O O . ALA A 1 80 ? -12.842 7.531 20.521 1.00 91.00 80 ALA A O 1
ATOM 667 N N . GLU A 1 81 ? -14.744 6.477 21.082 1.00 90.19 81 GLU A N 1
ATOM 668 C CA . GLU A 1 81 ? -14.238 5.122 20.872 1.00 90.19 81 GLU A CA 1
ATOM 669 C C . GLU A 1 81 ? -13.977 4.851 19.383 1.00 90.19 81 GLU A C 1
ATOM 671 O O . GLU A 1 81 ? -12.901 4.371 19.029 1.00 90.19 81 GLU A O 1
ATOM 676 N N . ASP A 1 82 ? -14.900 5.245 18.498 1.00 90.81 82 ASP A N 1
ATOM 677 C CA . ASP A 1 82 ? -14.737 5.133 17.042 1.00 90.81 82 ASP A CA 1
ATOM 678 C C . ASP A 1 82 ? -13.507 5.912 16.562 1.00 90.81 82 ASP A C 1
ATOM 680 O O . ASP A 1 82 ? -12.679 5.403 15.801 1.00 90.81 82 ASP A O 1
ATOM 684 N N . ARG A 1 83 ? -13.342 7.145 17.055 1.00 90.69 83 ARG A N 1
ATOM 685 C CA . ARG A 1 83 ? -12.183 7.990 16.732 1.00 90.69 83 ARG A CA 1
ATOM 686 C C . ARG A 1 83 ? -10.890 7.358 17.237 1.00 90.69 83 ARG A C 1
ATOM 688 O O . ARG A 1 83 ? -9.905 7.312 16.500 1.00 90.69 83 ARG A O 1
ATOM 695 N N . ALA A 1 84 ? -10.891 6.840 18.465 1.00 87.75 84 ALA A N 1
ATOM 696 C CA . ALA A 1 84 ? -9.736 6.162 19.040 1.00 87.75 84 ALA A CA 1
ATOM 697 C C . ALA A 1 84 ? -9.356 4.910 18.237 1.00 87.75 84 ALA A C 1
ATOM 699 O O . ALA A 1 84 ? -8.168 4.699 17.984 1.00 87.75 84 ALA A O 1
ATOM 700 N N . PHE A 1 85 ? -10.335 4.119 17.791 1.00 89.56 85 PHE A N 1
ATOM 701 C CA . PHE A 1 85 ? -10.106 2.984 16.899 1.00 89.56 85 PHE A CA 1
ATOM 702 C C . PHE A 1 85 ? -9.410 3.433 15.606 1.00 89.56 85 PHE A C 1
ATOM 704 O O . PHE A 1 85 ? -8.335 2.924 15.293 1.00 89.56 85 PHE A O 1
ATOM 711 N N . ILE A 1 86 ? -9.952 4.431 14.898 1.00 91.31 86 ILE A N 1
ATOM 712 C CA . ILE A 1 86 ? -9.413 4.894 13.606 1.00 91.31 86 ILE A CA 1
ATOM 713 C C . ILE A 1 86 ? -7.998 5.473 13.748 1.00 91.31 86 ILE A C 1
ATOM 715 O O . ILE A 1 86 ? -7.108 5.157 12.953 1.00 91.31 86 ILE A O 1
ATOM 719 N N . HIS A 1 87 ? -7.757 6.307 14.764 1.00 87.38 87 HIS A N 1
ATOM 720 C CA . HIS A 1 87 ? -6.446 6.926 14.971 1.00 87.38 87 HIS A CA 1
ATOM 721 C C . HIS A 1 87 ? -5.366 5.895 15.303 1.00 87.38 87 HIS A C 1
ATOM 723 O O . HIS A 1 87 ? -4.261 5.974 14.756 1.00 87.38 87 HIS A O 1
ATOM 729 N N . ASN A 1 88 ? -5.693 4.918 16.152 1.00 87.25 88 ASN A N 1
ATOM 730 C CA . ASN A 1 88 ? -4.756 3.893 16.609 1.00 87.25 88 ASN A CA 1
ATOM 731 C C . ASN A 1 88 ? -4.663 2.688 15.665 1.00 87.25 88 ASN A C 1
ATOM 733 O O . ASN A 1 88 ? -3.811 1.817 15.870 1.00 87.25 88 ASN A O 1
ATOM 737 N N . TYR A 1 89 ? -5.502 2.643 14.628 1.00 90.06 89 TYR A N 1
ATOM 738 C CA . TYR A 1 89 ? -5.530 1.542 13.684 1.00 90.06 89 TYR A CA 1
ATOM 739 C C . TYR A 1 89 ? -4.190 1.355 12.978 1.00 90.06 89 TYR A C 1
ATOM 741 O O . TYR A 1 89 ? -3.627 2.311 12.436 1.00 90.06 89 TYR A O 1
ATOM 749 N N . LYS A 1 90 ? -3.696 0.110 12.949 1.00 89.38 90 LYS A N 1
ATOM 750 C CA . LYS A 1 90 ? -2.448 -0.246 12.269 1.00 89.38 90 LYS A CA 1
ATOM 751 C C . LYS A 1 90 ? -2.724 -0.911 10.927 1.00 89.38 90 LYS A C 1
ATOM 753 O O . LYS A 1 90 ? -3.257 -2.015 10.867 1.00 89.38 90 LYS A O 1
ATOM 758 N N . PHE A 1 91 ? -2.285 -0.265 9.854 1.00 94.06 91 PHE A N 1
ATOM 759 C CA . PHE A 1 91 ? -2.376 -0.803 8.502 1.00 94.06 91 PHE A CA 1
ATOM 760 C C . PHE A 1 91 ? -1.151 -1.651 8.172 1.00 94.06 91 PHE A C 1
ATOM 762 O O . PHE A 1 91 ? -0.022 -1.284 8.499 1.00 94.06 91 PHE A O 1
ATOM 769 N N . ILE A 1 92 ? -1.354 -2.781 7.502 1.00 93.06 92 ILE A N 1
ATOM 770 C CA . ILE A 1 92 ? -0.268 -3.655 7.061 1.00 93.06 92 ILE A CA 1
ATOM 771 C C . ILE A 1 92 ? -0.085 -3.450 5.563 1.00 93.06 92 ILE A C 1
ATOM 773 O O . ILE A 1 92 ? -1.017 -3.660 4.797 1.00 93.06 92 ILE A O 1
ATOM 777 N N . PHE A 1 93 ? 1.115 -3.069 5.143 1.00 93.56 93 PHE A N 1
ATOM 778 C CA . PHE A 1 93 ? 1.471 -2.921 3.735 1.00 93.56 93 PHE A CA 1
ATOM 779 C C . PHE A 1 93 ? 2.577 -3.893 3.367 1.00 93.56 93 PHE A C 1
ATOM 781 O O . PHE A 1 93 ? 3.568 -4.038 4.088 1.00 93.56 93 PHE A O 1
ATOM 788 N N . SER A 1 94 ? 2.439 -4.535 2.218 1.00 89.50 94 SER A N 1
ATOM 789 C CA . SER A 1 94 ? 3.538 -5.285 1.637 1.00 89.50 94 SER A CA 1
ATOM 790 C C . SER A 1 94 ? 4.569 -4.367 0.997 1.00 89.50 94 SER A C 1
ATOM 792 O O . SER A 1 94 ? 4.247 -3.271 0.547 1.00 89.50 94 SER A O 1
ATOM 794 N N . TYR A 1 95 ? 5.800 -4.846 0.847 1.00 88.12 95 TYR A N 1
ATOM 795 C CA . TYR A 1 95 ? 6.677 -4.303 -0.192 1.00 88.12 95 TYR A CA 1
ATOM 796 C C . TYR A 1 95 ? 6.079 -4.533 -1.586 1.00 88.12 95 TYR A C 1
ATOM 798 O O . TYR A 1 95 ? 5.213 -5.396 -1.769 1.00 88.12 95 TYR A O 1
ATOM 806 N N . LEU A 1 96 ? 6.561 -3.775 -2.571 1.00 88.31 96 LEU A N 1
ATOM 807 C CA . LEU A 1 96 ? 6.235 -4.024 -3.971 1.00 88.31 96 LEU A CA 1
ATOM 808 C C . LEU A 1 96 ? 6.730 -5.422 -4.358 1.00 88.31 96 LEU A C 1
ATOM 810 O O . LEU A 1 96 ? 7.909 -5.738 -4.157 1.00 88.31 96 LEU A O 1
ATOM 814 N N . ALA A 1 97 ? 5.821 -6.231 -4.899 1.00 81.38 97 ALA A N 1
ATOM 815 C CA . ALA A 1 97 ? 6.047 -7.619 -5.283 1.00 81.38 97 ALA A CA 1
ATOM 816 C C . ALA A 1 97 ? 7.127 -7.767 -6.364 1.00 81.38 97 ALA A C 1
ATOM 818 O O . ALA A 1 97 ? 7.291 -6.883 -7.209 1.00 81.38 97 ALA A O 1
ATOM 819 N N . ASP A 1 98 ? 7.837 -8.899 -6.345 1.00 78.38 98 ASP A N 1
ATOM 820 C CA . ASP A 1 98 ? 8.607 -9.374 -7.500 1.00 78.38 98 ASP A CA 1
ATOM 821 C C . ASP A 1 98 ? 7.711 -10.208 -8.404 1.00 78.38 98 ASP A C 1
ATOM 823 O O . ASP A 1 98 ? 7.051 -11.128 -7.928 1.00 78.38 98 ASP A O 1
ATOM 827 N N . TRP A 1 99 ? 7.714 -9.918 -9.700 1.00 72.94 99 TRP A N 1
ATOM 828 C CA . TRP A 1 99 ? 7.081 -10.778 -10.705 1.00 72.94 99 TRP A CA 1
ATOM 829 C C . TRP A 1 99 ? 8.106 -11.603 -11.491 1.00 72.94 99 TRP A C 1
ATOM 831 O O . TRP A 1 99 ? 7.753 -12.339 -12.417 1.00 72.94 99 TRP A O 1
ATOM 841 N N . GLY A 1 100 ? 9.382 -11.511 -11.104 1.00 69.62 100 GLY A N 1
ATOM 842 C CA . GLY A 1 100 ? 10.469 -12.272 -11.689 1.00 69.62 100 GLY A CA 1
ATOM 843 C C . GLY A 1 100 ? 10.610 -12.012 -13.185 1.00 69.62 100 GLY A C 1
ATOM 844 O O . GLY A 1 100 ? 10.381 -10.909 -13.681 1.00 69.62 100 GLY A O 1
ATOM 845 N N . THR A 1 101 ? 10.996 -13.051 -13.915 1.00 68.38 101 THR A N 1
ATOM 846 C CA . THR A 1 101 ? 11.165 -13.027 -15.375 1.00 68.38 101 THR A CA 1
ATOM 847 C C . THR A 1 101 ? 9.860 -13.253 -16.139 1.00 68.38 101 THR A C 1
ATOM 849 O O . THR A 1 101 ? 9.843 -13.143 -17.359 1.00 68.38 101 THR A O 1
ATOM 852 N N . THR A 1 102 ? 8.760 -13.548 -15.440 1.00 66.25 102 THR A N 1
ATOM 853 C CA . THR A 1 102 ? 7.455 -13.849 -16.057 1.00 66.25 102 THR A CA 1
ATOM 854 C C . THR A 1 102 ? 6.648 -12.603 -16.423 1.00 66.25 102 THR A C 1
ATOM 856 O O . THR A 1 102 ? 5.594 -12.705 -17.048 1.00 66.25 102 THR A O 1
ATOM 859 N N . PHE A 1 103 ? 7.133 -11.416 -16.050 1.00 73.94 103 PHE A N 1
ATOM 860 C CA . PHE A 1 103 ? 6.483 -10.155 -16.375 1.00 73.94 103 PHE A CA 1
ATOM 861 C C . PHE A 1 103 ? 6.565 -9.851 -17.875 1.00 73.94 103 PHE A C 1
ATOM 863 O O . PHE A 1 103 ? 7.648 -9.678 -18.430 1.00 73.94 103 PHE A O 1
ATOM 870 N N . ILE A 1 104 ? 5.397 -9.723 -18.506 1.00 78.81 104 ILE A N 1
ATOM 871 C CA . ILE A 1 104 ? 5.260 -9.284 -19.894 1.00 78.81 104 ILE A CA 1
ATOM 872 C C . ILE A 1 104 ? 4.734 -7.842 -19.877 1.00 78.81 104 ILE A C 1
ATOM 874 O O . ILE A 1 104 ? 3.582 -7.625 -19.483 1.00 78.81 104 ILE A O 1
ATOM 878 N N . PRO A 1 105 ? 5.546 -6.847 -20.272 1.00 80.25 105 PRO A N 1
ATOM 879 C CA . PRO A 1 105 ? 5.127 -5.455 -20.256 1.00 80.25 105 PRO A CA 1
ATOM 880 C C . PRO A 1 105 ? 4.091 -5.176 -21.346 1.00 80.25 105 PRO A C 1
ATOM 882 O O . PRO A 1 105 ? 4.160 -5.710 -22.453 1.00 80.25 105 PRO A O 1
ATOM 885 N N . ARG A 1 106 ? 3.135 -4.292 -21.047 1.00 83.56 106 ARG A N 1
ATOM 886 C CA . ARG A 1 106 ? 2.251 -3.728 -22.075 1.00 83.56 106 ARG A CA 1
ATOM 887 C C . ARG A 1 106 ? 3.015 -2.688 -22.895 1.00 83.56 106 ARG A C 1
ATOM 889 O O . ARG A 1 106 ? 3.935 -2.045 -22.392 1.00 83.56 106 ARG A O 1
ATOM 896 N N . VAL A 1 107 ? 2.607 -2.494 -24.148 1.00 84.06 107 VAL A N 1
ATOM 897 C CA . VAL A 1 107 ? 3.176 -1.448 -25.009 1.00 84.06 107 VAL A CA 1
ATOM 898 C C . VAL A 1 107 ? 3.025 -0.086 -24.324 1.00 84.06 107 VAL A C 1
ATOM 900 O O . VAL A 1 107 ? 1.937 0.266 -23.874 1.00 84.06 107 VAL A O 1
ATOM 903 N N . GLY A 1 108 ? 4.125 0.664 -24.232 1.00 85.12 108 GLY A N 1
ATOM 904 C CA . GLY A 1 108 ? 4.169 1.979 -23.582 1.00 85.12 108 GLY A CA 1
ATOM 905 C C . GLY A 1 108 ? 4.399 1.959 -22.064 1.00 85.12 108 GLY A C 1
ATOM 906 O O . GLY A 1 108 ? 4.551 3.030 -21.475 1.00 85.12 108 GLY A O 1
ATOM 907 N N . CYS A 1 109 ? 4.468 0.781 -21.439 1.00 89.50 109 CYS A N 1
ATOM 908 C CA . CYS A 1 109 ? 4.790 0.606 -20.022 1.00 89.50 109 CYS A CA 1
ATOM 909 C C . CYS A 1 109 ? 6.278 0.273 -19.800 1.00 89.50 109 CYS A C 1
ATOM 911 O O . CYS A 1 109 ? 7.005 -0.028 -20.748 1.00 89.50 109 CYS A O 1
ATOM 913 N N . MET A 1 110 ? 6.738 0.316 -18.544 1.00 89.00 110 MET A N 1
ATOM 914 C CA . MET A 1 110 ? 8.088 -0.123 -18.166 1.00 89.00 110 MET A CA 1
ATOM 915 C C . MET A 1 110 ? 8.363 -1.552 -18.637 1.00 89.00 110 MET A C 1
ATOM 917 O O . MET A 1 110 ? 7.534 -2.439 -18.436 1.00 89.00 110 MET A O 1
ATOM 921 N N . ASN A 1 111 ? 9.554 -1.788 -19.190 1.00 88.69 111 ASN A N 1
ATOM 922 C CA . ASN A 1 111 ? 10.053 -3.147 -19.395 1.00 88.69 111 ASN A CA 1
ATOM 923 C C . ASN A 1 111 ? 10.438 -3.799 -18.047 1.00 88.69 111 ASN A C 1
ATOM 925 O O . ASN A 1 111 ? 10.360 -3.179 -16.982 1.00 88.69 111 ASN A O 1
ATOM 929 N N . ALA A 1 112 ? 10.842 -5.070 -18.081 1.00 86.25 112 ALA A N 1
ATOM 930 C CA . ALA A 1 112 ? 11.155 -5.832 -16.873 1.00 86.25 112 ALA A CA 1
ATOM 931 C C . ALA A 1 112 ? 12.331 -5.258 -16.061 1.00 86.25 112 ALA A C 1
ATOM 933 O O . ALA A 1 112 ? 12.266 -5.245 -14.828 1.00 86.25 112 ALA A O 1
ATOM 934 N N . ASP A 1 113 ? 13.378 -4.767 -16.724 1.00 88.62 113 ASP A N 1
ATOM 935 C CA . ASP A 1 113 ? 14.570 -4.235 -16.056 1.00 88.62 113 ASP A CA 1
ATOM 936 C C . ASP A 1 113 ? 14.296 -2.869 -15.425 1.00 88.62 113 ASP A C 1
ATOM 938 O O . ASP A 1 113 ? 14.636 -2.641 -14.259 1.00 88.62 113 ASP A O 1
ATOM 942 N N . ASP A 1 114 ? 13.585 -2.001 -16.144 1.00 90.19 114 ASP A N 1
ATOM 943 C CA . ASP A 1 114 ? 13.129 -0.705 -15.649 1.00 90.19 114 ASP A CA 1
ATOM 944 C C . ASP A 1 114 ? 12.216 -0.867 -14.431 1.00 90.19 114 ASP A C 1
ATOM 946 O O . ASP A 1 114 ? 12.433 -0.234 -13.391 1.00 90.19 114 ASP A O 1
ATOM 950 N N . LEU A 1 115 ? 11.234 -1.773 -14.514 1.00 89.31 115 LEU A N 1
ATOM 951 C CA . LEU A 1 115 ? 10.338 -2.084 -13.403 1.00 89.31 115 LEU A CA 1
ATOM 952 C C . LEU A 1 115 ? 11.121 -2.613 -12.198 1.00 89.31 115 LEU A C 1
ATOM 954 O O . LEU A 1 115 ? 10.896 -2.174 -11.066 1.00 89.31 115 LEU A O 1
ATOM 958 N N . ARG A 1 116 ? 12.070 -3.529 -12.418 1.00 88.94 116 ARG A N 1
ATOM 959 C CA . ARG A 1 116 ? 12.924 -4.075 -11.356 1.00 88.94 116 ARG A CA 1
ATOM 960 C C . ARG A 1 116 ? 13.739 -2.973 -10.683 1.00 88.94 116 ARG A C 1
ATOM 962 O O . ARG A 1 116 ? 13.788 -2.930 -9.450 1.00 88.94 116 ARG A O 1
ATOM 969 N N . GLY A 1 117 ? 14.339 -2.074 -11.461 1.00 90.25 117 GLY A N 1
ATOM 970 C CA . GLY A 1 117 ? 15.086 -0.921 -10.963 1.00 90.25 117 GLY A CA 1
ATOM 971 C C . GLY A 1 117 ? 14.212 0.021 -10.134 1.00 90.25 117 GLY A C 1
ATOM 972 O O . GLY A 1 117 ? 14.537 0.320 -8.979 1.00 90.25 117 GLY A O 1
ATOM 973 N N . ALA A 1 118 ? 13.062 0.422 -10.677 1.00 92.38 118 ALA A N 1
ATOM 974 C CA . ALA A 1 118 ? 12.096 1.295 -10.017 1.00 92.38 118 ALA A CA 1
ATOM 975 C C . ALA A 1 118 ? 11.571 0.697 -8.703 1.00 92.38 118 ALA A C 1
ATOM 977 O O . ALA A 1 118 ? 11.553 1.362 -7.659 1.00 92.38 118 ALA A O 1
ATOM 978 N N . ARG A 1 119 ? 11.213 -0.589 -8.729 1.00 92.12 119 ARG A N 1
ATOM 979 C CA . ARG A 1 119 ? 10.759 -1.350 -7.566 1.00 92.12 119 ARG A CA 1
ATOM 980 C C . ARG A 1 119 ? 11.835 -1.421 -6.489 1.00 92.12 119 ARG A C 1
ATOM 982 O O . ARG A 1 119 ? 11.556 -1.142 -5.325 1.00 92.12 119 ARG A O 1
ATOM 989 N N . ASN A 1 120 ? 13.065 -1.778 -6.859 1.00 91.06 120 ASN A N 1
ATOM 990 C CA . ASN A 1 120 ? 14.173 -1.904 -5.912 1.00 91.06 120 ASN A CA 1
ATOM 991 C C . ASN A 1 120 ? 14.491 -0.561 -5.242 1.00 91.06 120 ASN A C 1
ATOM 993 O O . ASN A 1 120 ? 14.735 -0.526 -4.034 1.00 91.06 120 ASN A O 1
ATOM 997 N N . ALA A 1 121 ? 14.446 0.540 -5.998 1.00 91.88 121 ALA A N 1
ATOM 998 C CA . ALA A 1 121 ? 14.628 1.882 -5.458 1.00 91.88 121 ALA A CA 1
ATOM 999 C C . ALA A 1 121 ? 13.530 2.240 -4.440 1.00 91.88 121 ALA A C 1
ATOM 1001 O O . ALA A 1 121 ? 13.844 2.619 -3.309 1.00 91.88 121 ALA A O 1
ATOM 1002 N N . ASN A 1 122 ? 12.258 2.031 -4.795 1.00 94.50 122 ASN A N 1
ATOM 1003 C CA . ASN A 1 122 ? 11.118 2.310 -3.918 1.00 94.50 122 ASN A CA 1
ATOM 1004 C C . ASN A 1 122 ? 11.112 1.431 -2.659 1.00 94.50 122 ASN A C 1
ATOM 1006 O O . ASN A 1 122 ? 10.965 1.936 -1.545 1.00 94.50 122 ASN A O 1
ATOM 1010 N N . ASN A 1 123 ? 11.345 0.124 -2.799 1.00 91.56 123 ASN A N 1
ATOM 1011 C CA . ASN A 1 123 ? 11.417 -0.795 -1.662 1.00 91.56 123 ASN A CA 1
ATOM 1012 C C . ASN A 1 123 ? 12.581 -0.450 -0.723 1.00 91.56 123 ASN A C 1
ATOM 1014 O O . ASN A 1 123 ? 12.423 -0.532 0.498 1.00 91.56 123 ASN A O 1
ATOM 1018 N N . ARG A 1 124 ? 13.736 -0.028 -1.260 1.00 88.12 124 ARG A N 1
ATOM 1019 C CA . ARG A 1 124 ? 14.873 0.445 -0.454 1.00 88.12 124 ARG A CA 1
ATOM 1020 C C . ARG A 1 124 ? 14.504 1.696 0.339 1.00 88.12 124 ARG A C 1
ATOM 1022 O O . ARG A 1 124 ? 14.756 1.734 1.543 1.00 88.12 124 ARG A O 1
ATOM 1029 N N . PHE A 1 125 ? 13.878 2.680 -0.306 1.00 91.56 125 PHE A N 1
ATOM 1030 C CA . PHE A 1 125 ? 13.446 3.913 0.352 1.00 91.56 125 PHE A CA 1
ATOM 1031 C C . PHE A 1 125 ? 12.436 3.631 1.472 1.00 91.56 125 PHE A C 1
ATOM 1033 O O . PHE A 1 125 ? 12.630 4.032 2.620 1.00 91.56 125 PHE A O 1
ATOM 1040 N N . VAL A 1 126 ? 11.387 2.868 1.164 1.00 91.06 126 VAL A N 1
ATOM 1041 C CA . VAL A 1 126 ? 10.320 2.520 2.110 1.00 91.06 126 VAL A CA 1
ATOM 1042 C C . VAL A 1 126 ? 10.857 1.680 3.274 1.00 91.06 126 VAL A C 1
ATOM 1044 O O . VAL A 1 126 ? 10.471 1.897 4.420 1.00 91.06 126 VAL A O 1
ATOM 1047 N N . ARG A 1 127 ? 11.827 0.786 3.029 1.00 87.06 127 ARG A N 1
ATOM 1048 C CA . ARG A 1 127 ? 12.538 0.058 4.093 1.00 87.06 127 ARG A CA 1
ATOM 1049 C C . ARG A 1 127 ? 13.322 0.999 5.007 1.00 87.06 127 ARG A C 1
ATOM 1051 O O . ARG A 1 127 ? 13.197 0.872 6.222 1.00 87.06 127 ARG A O 1
ATOM 1058 N N . ALA A 1 128 ? 14.073 1.949 4.452 1.00 83.06 128 ALA A N 1
ATOM 1059 C CA . ALA A 1 128 ? 14.818 2.934 5.238 1.00 83.06 128 ALA A CA 1
ATOM 1060 C C . ALA A 1 128 ? 13.897 3.834 6.088 1.00 83.06 128 ALA A C 1
ATOM 1062 O O . ALA A 1 128 ? 14.297 4.310 7.148 1.00 83.06 128 ALA A O 1
ATOM 1063 N N . ARG A 1 129 ? 12.642 4.028 5.660 1.00 89.00 129 ARG A N 1
ATOM 1064 C CA . ARG A 1 129 ? 11.619 4.826 6.358 1.00 89.00 129 ARG A CA 1
ATOM 1065 C C . ARG A 1 129 ? 10.556 3.994 7.080 1.00 89.00 129 ARG A C 1
ATOM 1067 O O . ARG A 1 129 ? 9.531 4.532 7.494 1.00 89.00 129 ARG A O 1
ATOM 1074 N N . ALA A 1 130 ? 10.804 2.704 7.309 1.00 83.75 130 ALA A N 1
ATOM 1075 C CA . ALA A 1 130 ? 9.848 1.823 7.981 1.00 83.75 130 ALA A CA 1
ATOM 1076 C C . ALA A 1 130 ? 9.461 2.321 9.386 1.00 83.75 130 ALA A C 1
ATOM 1078 O O . ALA A 1 130 ? 8.317 2.161 9.804 1.00 83.75 130 ALA A O 1
ATOM 1079 N N . ARG A 1 131 ? 10.401 2.953 10.105 1.00 82.56 131 ARG A N 1
ATOM 1080 C CA . ARG A 1 131 ? 10.137 3.568 11.414 1.00 82.56 131 ARG A CA 1
ATOM 1081 C C . ARG A 1 131 ? 9.170 4.745 11.313 1.00 82.56 131 ARG A C 1
ATOM 1083 O O . ARG A 1 131 ? 8.236 4.802 12.100 1.00 82.56 131 ARG A O 1
ATOM 1090 N N . THR A 1 132 ? 9.398 5.651 10.364 1.00 86.75 132 THR A N 1
ATOM 1091 C CA . THR A 1 132 ? 8.524 6.803 10.091 1.00 86.75 132 THR A CA 1
ATOM 1092 C C . THR A 1 132 ? 7.107 6.324 9.788 1.00 86.75 132 THR A C 1
ATOM 1094 O O . THR A 1 132 ? 6.169 6.727 10.463 1.00 86.75 132 THR A O 1
ATOM 1097 N N . LEU A 1 133 ? 6.958 5.357 8.875 1.00 89.94 133 LEU A N 1
ATOM 1098 C CA . LEU A 1 133 ? 5.663 4.741 8.565 1.00 89.94 133 LEU A CA 1
ATOM 1099 C C . LEU A 1 133 ? 4.967 4.166 9.804 1.00 89.94 133 LEU A C 1
ATOM 1101 O O . LEU A 1 133 ? 3.770 4.372 9.991 1.00 89.94 133 LEU A O 1
ATOM 1105 N N . TYR A 1 134 ? 5.710 3.495 10.681 1.00 86.94 134 TYR A N 1
ATOM 1106 C CA . TYR A 1 134 ? 5.145 2.929 11.901 1.00 86.94 134 TYR A CA 1
ATOM 1107 C C . TYR A 1 134 ? 4.716 3.990 12.917 1.00 86.94 134 TYR A C 1
ATOM 1109 O O . TYR A 1 134 ? 3.600 3.923 13.424 1.00 86.94 134 TYR A O 1
ATOM 1117 N N . VAL A 1 135 ? 5.600 4.938 13.232 1.00 82.56 135 VAL A N 1
ATOM 1118 C CA . VAL A 1 135 ? 5.397 5.914 14.313 1.00 82.56 135 VAL A CA 1
ATOM 1119 C C . VAL A 1 135 ? 4.399 6.993 13.911 1.00 82.56 135 VAL A C 1
ATOM 1121 O O . VAL A 1 135 ? 3.539 7.345 14.707 1.00 82.56 135 VAL A O 1
ATOM 1124 N N . GLU A 1 136 ? 4.507 7.508 12.689 1.00 90.06 136 GLU A N 1
ATOM 1125 C CA . GLU A 1 136 ? 3.753 8.689 12.255 1.00 90.06 136 GLU A CA 1
ATOM 1126 C C . GLU A 1 136 ? 2.452 8.307 11.543 1.00 90.06 136 GLU A C 1
ATOM 1128 O O . GLU A 1 136 ? 1.466 9.037 11.614 1.00 90.06 136 GLU A O 1
ATOM 1133 N N . HIS A 1 137 ? 2.410 7.136 10.897 1.00 93.38 137 HIS A N 1
ATOM 1134 C CA . HIS A 1 137 ? 1.267 6.735 10.069 1.00 93.38 137 HIS A CA 1
ATOM 1135 C C . HIS A 1 137 ? 0.567 5.456 10.542 1.00 93.38 137 HIS A C 1
ATOM 1137 O O . HIS A 1 137 ? -0.467 5.094 9.983 1.00 93.38 137 HIS A O 1
ATOM 1143 N N . ASN A 1 138 ? 1.057 4.794 11.597 1.00 90.62 138 ASN A N 1
ATOM 1144 C CA . ASN A 1 138 ? 0.570 3.486 12.046 1.00 90.62 138 ASN A CA 1
ATOM 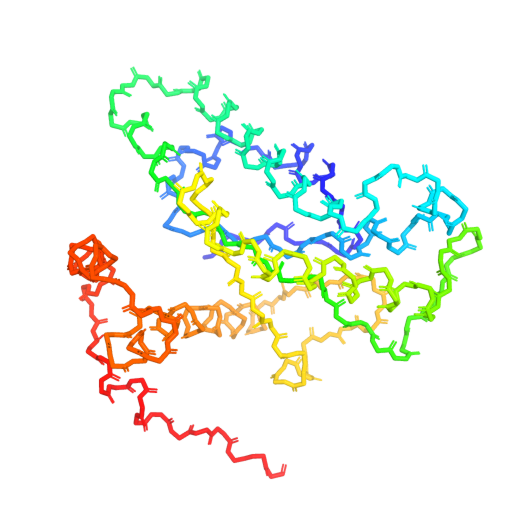1145 C C . ASN A 1 138 ? 0.618 2.417 10.940 1.00 90.62 138 ASN A C 1
ATOM 1147 O O . ASN A 1 138 ? -0.290 1.604 10.794 1.00 90.62 138 ASN A O 1
ATOM 1151 N N . VAL A 1 139 ? 1.700 2.389 10.163 1.00 93.81 139 VAL A N 1
ATOM 1152 C CA . VAL A 1 139 ? 1.902 1.407 9.092 1.00 93.81 139 VAL A CA 1
ATOM 1153 C C . VAL A 1 139 ? 2.968 0.382 9.462 1.00 93.81 139 VAL A C 1
ATOM 1155 O O . VAL A 1 139 ? 4.088 0.713 9.849 1.00 93.81 139 VAL A O 1
ATOM 1158 N N . ILE A 1 140 ? 2.643 -0.894 9.274 1.00 90.62 140 ILE A N 1
ATOM 1159 C CA . ILE A 1 140 ? 3.580 -2.010 9.372 1.00 90.62 140 ILE A CA 1
ATOM 1160 C C . ILE A 1 140 ? 3.919 -2.486 7.965 1.00 90.62 140 ILE A C 1
ATOM 1162 O O . ILE A 1 140 ? 3.065 -2.992 7.244 1.00 90.62 140 ILE A O 1
ATOM 1166 N N . LEU A 1 141 ? 5.196 -2.392 7.602 1.00 87.81 141 LEU A N 1
ATOM 1167 C CA . LEU A 1 141 ? 5.698 -2.998 6.372 1.00 87.81 141 LEU A CA 1
ATOM 1168 C C . LEU A 1 141 ? 6.038 -4.471 6.571 1.00 87.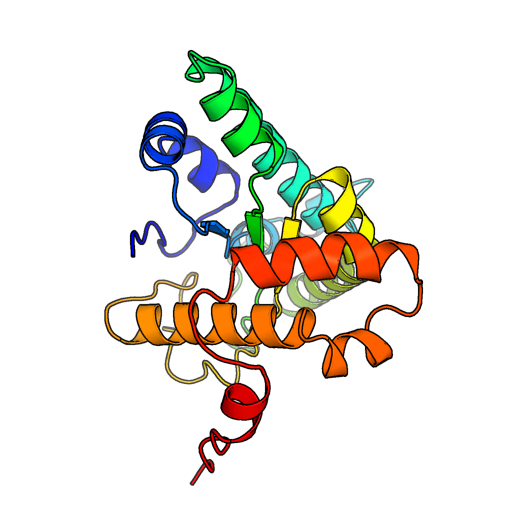81 141 LEU A C 1
ATOM 1170 O O . LEU A 1 141 ? 6.763 -4.815 7.514 1.00 87.81 141 LEU A O 1
ATOM 1174 N N . VAL A 1 142 ? 5.603 -5.311 5.641 1.00 84.88 142 VAL A N 1
ATOM 1175 C CA . VAL A 1 142 ? 5.914 -6.741 5.594 1.00 84.88 142 VAL A CA 1
ATOM 1176 C C . VAL A 1 142 ? 6.523 -7.113 4.244 1.00 84.88 142 VAL A C 1
ATOM 1178 O O . VAL A 1 142 ? 6.111 -6.627 3.194 1.00 84.88 142 VAL A O 1
ATOM 1181 N N . CYS A 1 143 ? 7.548 -7.962 4.270 1.00 75.12 143 CYS A N 1
ATOM 1182 C CA . CYS A 1 143 ? 8.100 -8.567 3.062 1.00 75.12 143 CYS A CA 1
ATOM 1183 C C . CYS A 1 143 ? 7.518 -9.954 2.916 1.00 75.12 143 CYS A C 1
ATOM 1185 O O . CYS A 1 143 ? 7.626 -10.759 3.838 1.00 75.12 143 CYS A O 1
ATOM 1187 N N . PHE A 1 144 ? 6.919 -10.214 1.763 1.00 69.25 144 PHE A N 1
ATOM 1188 C CA . PHE A 1 144 ? 6.516 -11.554 1.387 1.00 69.25 144 PHE A CA 1
ATOM 1189 C C . PHE A 1 144 ? 7.669 -12.166 0.618 1.00 69.25 144 PHE A C 1
ATOM 1191 O O . PHE A 1 144 ? 8.170 -11.563 -0.331 1.00 69.25 144 PHE A O 1
ATOM 1198 N N . ASN A 1 145 ? 8.133 -13.324 1.069 1.00 56.03 145 ASN A N 1
ATOM 1199 C CA . ASN A 1 145 ? 9.042 -14.100 0.253 1.00 56.03 145 ASN A CA 1
ATOM 1200 C C . ASN A 1 145 ? 8.194 -14.838 -0.787 1.00 5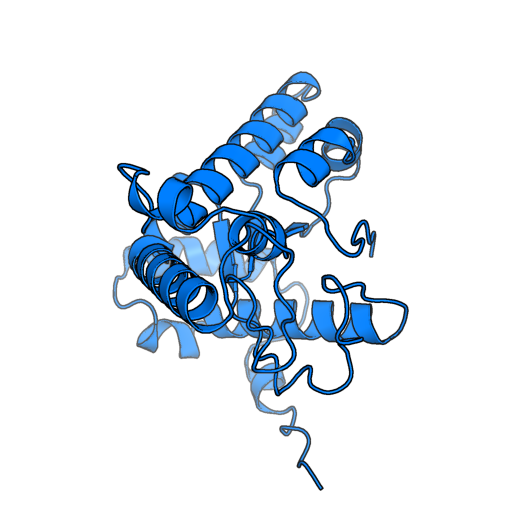6.03 145 ASN A C 1
ATOM 1202 O O . ASN A 1 145 ? 7.468 -15.764 -0.431 1.00 56.03 145 ASN A O 1
ATOM 1206 N N . HIS A 1 146 ? 8.228 -14.386 -2.043 1.00 54.81 146 HIS A N 1
ATOM 1207 C CA . HIS A 1 146 ? 7.445 -15.003 -3.113 1.00 54.81 146 HIS A CA 1
ATOM 1208 C C . HIS A 1 146 ? 7.879 -16.452 -3.384 1.00 54.81 146 HIS A C 1
ATOM 1210 O O . HIS A 1 146 ? 7.037 -17.240 -3.799 1.00 54.81 146 HIS A O 1
ATOM 1216 N N . ASP A 1 147 ? 9.114 -16.830 -3.032 1.00 48.12 147 ASP A N 1
ATOM 1217 C CA . ASP A 1 147 ? 9.615 -18.207 -3.148 1.00 48.12 147 ASP A CA 1
ATOM 1218 C C . ASP A 1 147 ? 8.940 -19.145 -2.132 1.00 48.12 147 ASP A C 1
ATOM 1220 O O . ASP A 1 147 ? 8.547 -20.259 -2.462 1.00 48.12 147 ASP A O 1
ATOM 1224 N N . VAL A 1 148 ? 8.678 -18.659 -0.910 1.00 47.81 148 VAL A N 1
ATOM 1225 C CA . VAL A 1 148 ? 7.858 -19.372 0.099 1.00 47.81 148 VAL A CA 1
ATOM 1226 C C . VAL A 1 148 ? 6.388 -19.435 -0.333 1.00 47.81 148 VAL A C 1
ATOM 1228 O O . VAL A 1 148 ? 5.630 -20.299 0.101 1.00 47.81 148 VAL A O 1
ATOM 1231 N N . MET A 1 149 ? 5.984 -18.520 -1.213 1.00 50.03 149 MET A N 1
ATOM 1232 C CA . MET A 1 149 ? 4.650 -18.452 -1.800 1.00 50.03 149 MET A CA 1
ATOM 1233 C C . MET A 1 149 ? 4.595 -19.120 -3.184 1.00 50.03 149 MET A C 1
ATOM 1235 O O . MET A 1 149 ? 3.605 -18.928 -3.888 1.00 50.03 149 MET A O 1
ATOM 1239 N N . GLY A 1 150 ? 5.626 -19.892 -3.569 1.00 43.66 150 GLY A N 1
ATOM 1240 C CA . GLY A 1 150 ? 5.887 -20.417 -4.919 1.00 43.66 150 GLY A CA 1
ATOM 1241 C C . GLY A 1 150 ? 4.780 -21.265 -5.557 1.00 43.66 150 GLY A C 1
ATOM 1242 O O . GLY A 1 150 ? 4.849 -21.552 -6.745 1.00 43.66 150 GLY A O 1
ATOM 1243 N N . ASN A 1 151 ? 3.715 -21.580 -4.816 1.00 45.75 151 ASN A N 1
ATOM 1244 C CA . ASN A 1 151 ? 2.530 -22.291 -5.302 1.00 45.75 151 ASN A CA 1
ATOM 1245 C C . ASN A 1 151 ? 1.249 -21.427 -5.350 1.00 45.75 151 ASN A C 1
ATOM 1247 O O . ASN A 1 151 ? 0.170 -21.952 -5.611 1.00 45.75 151 ASN A O 1
ATOM 1251 N N . PHE A 1 152 ? 1.321 -20.115 -5.084 1.00 48.97 152 PHE A N 1
ATOM 1252 C CA . PHE A 1 152 ? 0.140 -19.244 -4.933 1.00 48.97 152 PHE A CA 1
ATOM 1253 C C . PHE A 1 152 ? -0.096 -18.242 -6.067 1.00 48.97 152 PHE A C 1
ATOM 1255 O O . PHE A 1 152 ? -1.072 -17.495 -6.014 1.00 48.97 152 PHE A O 1
ATOM 1262 N N . VAL A 1 153 ? 0.764 -18.191 -7.086 1.00 46.00 153 VAL A N 1
ATOM 1263 C CA . VAL A 1 153 ? 0.719 -17.130 -8.103 1.00 46.00 153 VAL A CA 1
ATOM 1264 C C . VAL A 1 153 ? 0.377 -17.708 -9.478 1.00 46.00 153 VAL A C 1
ATOM 1266 O O . VAL A 1 153 ? 1.249 -18.273 -10.135 1.00 46.00 153 VAL A O 1
ATOM 1269 N N . PRO A 1 154 ? -0.850 -17.510 -9.993 1.00 41.56 154 PRO A N 1
ATOM 1270 C CA . PRO A 1 154 ? -1.073 -17.558 -11.427 1.00 41.56 154 PRO A CA 1
ATOM 1271 C C . PRO A 1 154 ? -0.343 -16.358 -12.037 1.00 41.56 154 PRO A C 1
ATOM 1273 O O . PRO A 1 154 ? -0.670 -15.203 -11.766 1.00 41.56 154 PRO A O 1
ATOM 1276 N N . ALA A 1 155 ? 0.669 -16.651 -12.847 1.00 43.34 155 ALA A N 1
ATOM 1277 C CA . ALA A 1 155 ? 1.685 -15.745 -13.382 1.00 43.34 155 ALA A CA 1
ATOM 1278 C C . ALA A 1 155 ? 1.190 -14.620 -14.321 1.00 43.34 155 ALA A C 1
ATOM 1280 O O . ALA A 1 155 ? 1.944 -14.192 -15.190 1.00 43.34 155 ALA A O 1
ATOM 1281 N N . ARG A 1 156 ? -0.069 -14.159 -14.240 1.00 39.97 156 ARG A N 1
ATOM 1282 C CA . ARG A 1 156 ? -0.642 -13.342 -15.322 1.00 39.97 156 ARG A CA 1
ATOM 1283 C C . ARG A 1 156 ? -1.212 -11.973 -15.013 1.00 39.97 156 ARG A C 1
ATOM 1285 O O . ARG A 1 156 ? -1.247 -11.229 -15.973 1.00 39.97 156 ARG A O 1
ATOM 1292 N N . LEU A 1 157 ? -1.600 -11.577 -13.799 1.00 46.53 157 LEU A N 1
ATOM 1293 C CA . LEU A 1 157 ? -2.010 -10.184 -13.506 1.00 46.53 157 LEU A CA 1
ATOM 1294 C C . LEU A 1 157 ? -2.372 -10.050 -12.022 1.00 46.53 157 LEU A C 1
ATOM 1296 O O . LEU A 1 157 ? -3.509 -10.297 -11.636 1.00 46.53 157 LEU A O 1
ATOM 1300 N N . GLY A 1 158 ? -1.426 -9.617 -11.189 1.00 50.59 158 GLY A N 1
ATOM 1301 C CA . GLY A 1 158 ? -1.676 -9.394 -9.763 1.00 50.59 158 GLY A CA 1
ATOM 1302 C C . GLY A 1 158 ? -1.944 -10.675 -8.965 1.00 50.59 158 GLY A C 1
ATOM 1303 O O . GLY A 1 158 ? -2.163 -11.756 -9.505 1.00 50.59 158 GLY A O 1
ATOM 1304 N N . VAL A 1 159 ? -1.875 -10.553 -7.644 1.00 55.00 159 VAL A N 1
ATOM 1305 C CA . VAL A 1 159 ? -2.078 -11.688 -6.744 1.00 55.00 159 VAL A CA 1
ATOM 1306 C C . VAL A 1 159 ? -3.561 -11.747 -6.387 1.00 55.00 159 VAL A C 1
ATOM 1308 O O . VAL A 1 159 ? -4.061 -10.888 -5.664 1.00 55.00 159 VAL A O 1
ATOM 1311 N N . HIS A 1 160 ? -4.270 -12.744 -6.912 1.00 58.06 160 HIS A N 1
ATOM 1312 C CA . HIS A 1 160 ? -5.613 -13.098 -6.462 1.00 58.06 160 HIS A CA 1
ATOM 1313 C C . HIS A 1 160 ? -5.515 -14.387 -5.649 1.00 58.06 160 HIS A C 1
ATOM 1315 O O . HIS A 1 160 ? -5.230 -15.446 -6.203 1.00 58.06 160 HIS A O 1
ATOM 1321 N N . LEU A 1 161 ? -5.706 -14.288 -4.333 1.00 62.97 161 LEU A N 1
ATOM 1322 C CA . LEU A 1 161 ? -5.660 -15.445 -3.437 1.00 62.97 161 LEU A CA 1
ATOM 1323 C C . LEU A 1 161 ? -7.079 -15.961 -3.192 1.00 62.97 161 LEU A C 1
ATOM 1325 O O . LEU A 1 161 ? -7.973 -15.172 -2.908 1.00 62.97 161 LEU A O 1
ATOM 1329 N N . VAL A 1 162 ? -7.288 -17.275 -3.260 1.00 62.97 162 VAL A N 1
ATOM 1330 C CA . VAL A 1 162 ? -8.581 -17.935 -2.992 1.00 62.97 162 VAL A CA 1
ATOM 1331 C C . VAL A 1 162 ? -8.425 -19.152 -2.079 1.00 62.97 162 VAL A C 1
ATOM 1333 O O . VAL A 1 162 ? -7.403 -19.844 -2.118 1.00 62.97 162 VAL A O 1
ATOM 1336 N N . GLY A 1 163 ? -9.444 -19.416 -1.255 1.00 67.25 163 GLY A N 1
ATOM 1337 C CA . GLY A 1 163 ? -9.490 -20.568 -0.346 1.00 67.25 163 GLY A CA 1
ATOM 1338 C C . GLY A 1 163 ? -8.214 -20.722 0.487 1.00 67.25 163 GLY A C 1
ATOM 1339 O O . GLY A 1 163 ? -7.725 -19.760 1.075 1.00 67.25 163 GLY A O 1
ATOM 1340 N N . HIS A 1 164 ? -7.625 -21.917 0.456 1.00 62.31 164 HIS A N 1
ATOM 1341 C CA . HIS A 1 164 ? -6.422 -22.260 1.219 1.00 62.31 164 HIS A CA 1
ATOM 1342 C C . HIS A 1 164 ? -5.217 -21.332 0.978 1.00 62.31 164 HIS A C 1
ATOM 1344 O O . HIS A 1 164 ? -4.400 -21.135 1.878 1.00 62.31 164 HIS A O 1
ATOM 1350 N N . SER A 1 165 ? -5.090 -20.733 -0.212 1.00 69.19 165 SER A N 1
ATOM 1351 C CA . SER A 1 165 ? -3.984 -19.808 -0.506 1.00 69.19 165 SER A CA 1
ATOM 1352 C C . SER A 1 165 ? -4.061 -18.498 0.270 1.00 69.19 165 SER A C 1
ATOM 1354 O O . SER A 1 165 ? -3.038 -17.963 0.703 1.00 69.19 165 SER A O 1
ATOM 1356 N N . LEU A 1 166 ? -5.280 -18.014 0.504 1.00 73.00 166 LEU A N 1
ATOM 1357 C CA . LEU A 1 166 ? -5.531 -16.819 1.294 1.00 73.00 166 LEU A CA 1
ATOM 1358 C C . LEU A 1 166 ? -5.226 -17.073 2.774 1.00 73.00 166 LEU A C 1
ATOM 1360 O O . LEU A 1 166 ? -4.575 -16.248 3.411 1.00 73.00 166 LEU A O 1
ATOM 1364 N N . ASP A 1 167 ? -5.644 -18.218 3.309 1.00 73.69 167 ASP A N 1
ATOM 1365 C CA . ASP A 1 167 ? -5.404 -18.571 4.711 1.00 73.69 167 ASP A CA 1
ATOM 1366 C C . ASP A 1 167 ? -3.908 -18.714 5.006 1.00 73.69 167 ASP A C 1
ATOM 1368 O O . ASP A 1 167 ? -3.404 -18.157 5.986 1.00 73.69 167 ASP A O 1
ATOM 1372 N N . ASN A 1 168 ? -3.169 -19.371 4.109 1.00 73.81 168 ASN A N 1
ATOM 1373 C CA . ASN A 1 168 ? -1.717 -19.501 4.211 1.00 73.81 168 ASN A CA 1
ATOM 1374 C C . ASN A 1 168 ? -1.008 -18.145 4.133 1.00 73.81 168 ASN A C 1
ATOM 1376 O O . ASN A 1 168 ? -0.084 -17.885 4.910 1.00 73.81 168 ASN A O 1
ATOM 1380 N N . PHE A 1 169 ? -1.466 -17.253 3.251 1.00 76.50 169 PHE A N 1
ATOM 1381 C CA . PHE A 1 169 ? -0.963 -15.885 3.177 1.00 76.50 169 PHE A CA 1
ATOM 1382 C C . PHE A 1 169 ? -1.199 -15.113 4.478 1.00 76.50 169 PHE A C 1
ATOM 1384 O O . PHE A 1 169 ? -0.262 -14.538 5.033 1.00 76.50 169 PHE A O 1
ATOM 1391 N N . VAL A 1 170 ? -2.426 -15.132 5.003 1.00 79.06 170 VAL A N 1
ATOM 1392 C CA . VAL A 1 170 ? -2.776 -14.445 6.254 1.00 79.06 170 VAL A CA 1
ATOM 1393 C C . VAL A 1 170 ? -1.962 -15.010 7.421 1.00 79.06 170 VAL A C 1
ATOM 1395 O O . VAL A 1 170 ? -1.405 -14.244 8.211 1.00 79.06 170 VAL A O 1
ATOM 1398 N N . ALA A 1 171 ? -1.822 -16.334 7.514 1.00 79.69 171 ALA A N 1
ATOM 1399 C CA . ALA A 1 171 ? -0.996 -16.983 8.527 1.00 79.69 171 ALA A CA 1
ATOM 1400 C C . ALA A 1 171 ? 0.484 -16.590 8.398 1.00 79.69 171 ALA A C 1
ATOM 1402 O O . ALA A 1 171 ? 1.155 -16.331 9.400 1.00 79.69 171 ALA A O 1
ATOM 1403 N N . HIS A 1 172 ? 1.009 -16.497 7.175 1.00 77.88 172 HIS A N 1
ATOM 1404 C CA . HIS A 1 172 ? 2.365 -16.020 6.929 1.00 77.88 172 HIS A CA 1
ATOM 1405 C C . HIS A 1 172 ? 2.546 -14.561 7.374 1.00 77.88 172 HIS A C 1
ATOM 1407 O O . HIS A 1 172 ? 3.484 -14.270 8.116 1.00 77.88 172 HIS A O 1
ATOM 1413 N N . VAL A 1 173 ? 1.624 -13.660 7.016 1.00 79.19 173 VAL A N 1
ATOM 1414 C CA . VAL A 1 173 ? 1.650 -12.250 7.447 1.00 79.19 173 VAL A CA 1
ATOM 1415 C C . VAL A 1 173 ? 1.672 -12.155 8.972 1.00 79.19 173 VAL A C 1
ATOM 1417 O O . VAL A 1 173 ? 2.529 -11.469 9.536 1.00 79.19 173 VAL A O 1
ATOM 1420 N N . LYS A 1 174 ? 0.783 -12.889 9.652 1.00 81.38 174 LYS A N 1
ATOM 1421 C CA . LYS A 1 174 ? 0.725 -12.931 11.119 1.00 81.38 174 LYS A CA 1
ATOM 1422 C C . LYS A 1 174 ? 2.051 -13.394 11.724 1.00 81.38 174 LYS A C 1
ATOM 1424 O O . LYS A 1 174 ? 2.546 -12.750 12.646 1.00 81.38 174 LYS A O 1
ATOM 1429 N N . ARG A 1 175 ? 2.673 -14.441 11.171 1.00 77.88 175 ARG A N 1
ATOM 1430 C CA . ARG A 1 175 ? 3.995 -14.922 11.612 1.00 77.88 175 ARG A CA 1
ATOM 1431 C C . ARG A 1 175 ? 5.099 -13.887 11.396 1.00 77.88 175 ARG A C 1
ATOM 1433 O O . ARG A 1 175 ? 5.904 -13.673 12.300 1.00 77.88 175 ARG A O 1
ATOM 1440 N N . VAL A 1 176 ? 5.138 -13.219 10.241 1.00 74.12 176 VAL A N 1
ATOM 1441 C CA . VAL A 1 176 ? 6.133 -12.169 9.949 1.00 74.12 176 VAL A CA 1
ATOM 1442 C C . VAL A 1 176 ? 6.006 -11.015 10.941 1.00 74.12 176 VAL A C 1
ATOM 1444 O O . VAL A 1 176 ? 7.015 -10.561 11.480 1.00 74.12 176 VAL A O 1
ATOM 1447 N N . ILE A 1 177 ? 4.782 -10.570 11.231 1.00 76.44 177 ILE A N 1
ATOM 1448 C CA . ILE A 1 177 ? 4.522 -9.521 12.224 1.00 76.44 177 ILE A CA 1
ATOM 1449 C C . ILE A 1 177 ? 4.948 -9.998 13.615 1.00 76.44 177 ILE A C 1
ATOM 1451 O O . ILE A 1 177 ? 5.741 -9.324 14.268 1.00 76.44 177 ILE A O 1
ATOM 1455 N N . ALA A 1 178 ? 4.506 -11.182 14.042 1.00 74.00 178 ALA A N 1
ATOM 1456 C CA . ALA A 1 178 ? 4.859 -11.734 15.347 1.00 74.00 178 ALA A CA 1
ATOM 1457 C C . ALA A 1 178 ? 6.380 -11.844 15.541 1.00 74.00 178 ALA A C 1
ATOM 1459 O O . ALA A 1 178 ? 6.893 -11.465 16.589 1.00 74.00 178 ALA A O 1
ATOM 1460 N N . ARG A 1 179 ? 7.129 -12.274 14.516 1.00 68.75 179 ARG A N 1
ATOM 1461 C CA . ARG A 1 179 ? 8.602 -12.316 14.544 1.00 68.75 179 ARG A CA 1
ATOM 1462 C C . ARG A 1 179 ? 9.221 -10.918 14.580 1.00 68.75 179 ARG A C 1
ATOM 1464 O O . ARG A 1 179 ? 10.126 -10.669 15.375 1.00 68.75 179 ARG A O 1
ATOM 1471 N N . LYS A 1 180 ? 8.728 -9.988 13.753 1.00 64.62 180 LYS A N 1
ATOM 1472 C CA . LYS A 1 180 ? 9.216 -8.597 13.683 1.00 64.62 180 LYS A CA 1
ATOM 1473 C C . LYS A 1 180 ? 9.083 -7.869 15.022 1.00 64.62 180 LYS A C 1
ATOM 1475 O O . LYS A 1 180 ? 9.907 -7.008 15.328 1.00 64.62 180 LYS A O 1
ATOM 1480 N N . PHE A 1 181 ? 8.087 -8.259 15.813 1.00 59.28 181 PHE A N 1
ATOM 1481 C CA . PHE A 1 181 ? 7.773 -7.696 17.117 1.00 59.28 181 PHE A CA 1
ATOM 1482 C C . PHE A 1 181 ? 7.853 -8.740 18.259 1.00 59.28 181 PHE A C 1
ATOM 1484 O O . PHE A 1 181 ? 7.203 -8.562 19.281 1.00 59.28 181 PHE A O 1
ATOM 1491 N N . CYS A 1 182 ? 8.637 -9.823 18.155 1.00 57.22 182 CYS A N 1
ATOM 1492 C CA . CYS A 1 182 ? 8.914 -10.684 19.323 1.00 57.22 182 CYS A CA 1
ATOM 1493 C C . CYS A 1 182 ? 10.047 -10.066 20.149 1.00 57.22 182 CYS A C 1
ATOM 1495 O O . CYS A 1 182 ? 11.040 -9.620 19.586 1.00 57.22 182 CYS A O 1
ATOM 1497 N N . VAL A 1 183 ? 9.930 -10.071 21.485 1.00 48.94 183 VAL A N 1
ATOM 1498 C CA . VAL A 1 183 ? 10.866 -9.402 22.417 1.00 48.94 183 VAL A CA 1
ATOM 1499 C C . VAL A 1 183 ? 12.307 -9.867 22.187 1.00 48.94 183 VAL A C 1
ATOM 1501 O O . VAL A 1 183 ? 13.220 -9.048 22.132 1.00 48.94 183 VAL A O 1
ATOM 1504 N N . ARG A 1 184 ? 12.503 -11.178 21.982 1.00 50.09 184 ARG A N 1
ATOM 1505 C CA . ARG A 1 184 ? 13.817 -11.786 21.719 1.00 50.09 184 ARG A CA 1
ATOM 1506 C C . ARG A 1 184 ? 14.377 -11.411 20.340 1.00 50.09 184 ARG A C 1
ATOM 1508 O O . ARG A 1 184 ? 15.570 -11.152 20.219 1.00 50.09 184 ARG A O 1
ATOM 1515 N N . CYS A 1 185 ? 13.531 -11.313 19.312 1.00 47.06 185 CYS A N 1
ATOM 1516 C CA . CYS A 1 185 ? 13.934 -10.920 17.954 1.00 47.06 185 CYS A CA 1
ATOM 1517 C C . CYS A 1 185 ? 14.102 -9.394 17.797 1.00 47.06 185 CYS A C 1
ATOM 1519 O O . CYS A 1 185 ? 14.917 -8.930 17.000 1.00 47.06 185 CYS A O 1
ATOM 1521 N N . ALA A 1 186 ? 13.357 -8.602 18.572 1.00 42.78 186 ALA A N 1
ATOM 1522 C CA . ALA A 1 186 ? 13.342 -7.144 18.532 1.00 42.78 186 ALA A CA 1
ATOM 1523 C C . ALA A 1 186 ? 14.670 -6.532 19.001 1.00 42.78 186 ALA A C 1
ATOM 1525 O O . ALA A 1 186 ? 15.056 -5.490 18.483 1.00 42.78 186 ALA A O 1
ATOM 1526 N N . VAL A 1 187 ? 15.412 -7.206 19.892 1.00 43.56 187 VAL A N 1
ATOM 1527 C CA . VAL A 1 187 ? 16.754 -6.779 20.340 1.00 43.56 187 VAL A CA 1
ATOM 1528 C C . VAL A 1 187 ? 17.748 -6.669 19.175 1.00 43.56 187 VAL A C 1
ATOM 1530 O O . VAL A 1 187 ? 18.595 -5.783 19.195 1.00 43.56 187 VAL A O 1
ATOM 1533 N N . ARG A 1 188 ? 17.616 -7.499 18.129 1.00 45.19 188 ARG A N 1
ATOM 1534 C CA . ARG A 1 188 ? 18.421 -7.375 16.897 1.00 45.19 188 ARG A CA 1
ATOM 1535 C C . ARG A 1 188 ? 17.867 -6.354 15.900 1.00 45.19 188 ARG A C 1
ATOM 1537 O O . ARG A 1 188 ? 18.635 -5.809 15.119 1.00 45.19 188 ARG A O 1
ATOM 1544 N N . ASN A 1 189 ? 16.558 -6.104 15.911 1.00 41.38 189 ASN A N 1
ATOM 1545 C CA . ASN A 1 189 ? 15.887 -5.300 14.885 1.00 41.38 189 ASN A CA 1
ATOM 1546 C C . ASN A 1 189 ? 15.678 -3.821 15.273 1.00 41.38 189 ASN A C 1
ATOM 1548 O O . ASN A 1 189 ? 15.490 -2.997 14.381 1.00 41.38 189 ASN A O 1
ATOM 1552 N N . TRP A 1 190 ? 15.681 -3.472 16.569 1.00 44.16 190 TRP A N 1
ATOM 1553 C CA . TRP A 1 190 ? 15.335 -2.128 17.066 1.00 44.16 190 TRP A CA 1
ATOM 1554 C C . TRP A 1 190 ? 16.102 -1.771 18.361 1.00 44.16 190 TRP A C 1
ATOM 1556 O O . TRP A 1 190 ? 15.623 -2.066 19.458 1.00 44.16 190 TRP A O 1
ATOM 1566 N N . PRO A 1 191 ? 17.273 -1.113 18.277 1.00 45.62 191 PRO A N 1
ATOM 1567 C CA . PRO A 1 191 ? 18.202 -0.989 19.408 1.00 45.62 191 PRO A CA 1
ATOM 1568 C C . PRO A 1 191 ? 17.820 0.018 20.518 1.00 45.62 191 PRO A C 1
ATOM 1570 O O . PRO A 1 191 ? 18.500 0.046 21.540 1.00 45.62 191 PRO A O 1
ATOM 1573 N N . ASN A 1 192 ? 16.739 0.810 20.400 1.00 46.81 192 ASN A N 1
ATOM 1574 C CA . ASN A 1 192 ? 16.467 1.910 21.349 1.00 46.81 192 ASN A CA 1
ATOM 1575 C C . ASN A 1 192 ? 15.291 1.654 22.318 1.00 46.81 192 ASN A C 1
ATOM 1577 O O . ASN A 1 192 ? 14.226 1.153 21.943 1.00 46.81 192 ASN A O 1
ATOM 1581 N N . THR A 1 193 ? 15.483 2.077 23.572 1.00 42.06 193 THR A N 1
ATOM 1582 C CA . THR A 1 193 ? 14.741 1.713 24.798 1.00 42.06 193 THR A CA 1
ATOM 1583 C C . THR A 1 193 ? 13.307 2.241 24.916 1.00 42.06 193 THR A C 1
ATOM 1585 O O . THR A 1 193 ? 12.456 1.506 25.411 1.00 42.06 193 THR A O 1
ATOM 1588 N N . ASN A 1 194 ? 12.975 3.428 24.394 1.00 43.81 194 ASN A N 1
ATOM 1589 C CA . ASN A 1 194 ? 11.592 3.954 24.419 1.00 43.81 194 ASN A CA 1
ATOM 1590 C C . ASN A 1 194 ? 10.597 3.096 23.616 1.00 43.81 194 ASN A C 1
ATOM 1592 O O . ASN A 1 194 ? 9.395 3.093 23.875 1.00 43.81 194 ASN A O 1
ATOM 1596 N N . THR A 1 195 ? 11.106 2.297 22.681 1.00 49.59 195 THR A N 1
ATOM 1597 C CA . THR A 1 195 ? 10.319 1.339 21.901 1.00 49.59 195 THR A CA 1
ATOM 1598 C C . THR A 1 195 ? 9.891 0.130 22.741 1.00 49.59 195 THR A C 1
ATOM 1600 O O . THR A 1 195 ? 8.890 -0.489 22.411 1.00 49.59 195 THR A O 1
ATOM 1603 N N . ARG A 1 196 ? 10.595 -0.196 23.842 1.00 42.03 196 ARG A N 1
ATOM 1604 C CA . ARG A 1 196 ? 10.317 -1.377 24.689 1.00 42.03 196 ARG A CA 1
ATOM 1605 C C . ARG A 1 196 ? 9.078 -1.218 25.581 1.00 42.03 196 ARG A C 1
ATOM 1607 O O . ARG A 1 196 ? 8.387 -2.204 25.818 1.00 42.03 196 ARG A O 1
ATOM 1614 N N . ALA A 1 197 ? 8.773 -0.007 26.051 1.00 43.38 197 ALA A N 1
ATOM 1615 C CA . ALA A 1 197 ? 7.641 0.237 26.955 1.00 43.38 197 ALA A CA 1
ATOM 1616 C C . ALA A 1 197 ? 6.290 0.203 26.216 1.00 43.38 197 ALA A C 1
ATOM 1618 O O . ALA A 1 197 ? 5.382 -0.528 26.610 1.00 43.38 197 ALA A O 1
ATOM 1619 N N . ASN A 1 198 ? 6.201 0.880 25.066 1.00 45.72 198 ASN A N 1
ATOM 1620 C CA . ASN A 1 198 ? 5.024 0.817 24.183 1.00 45.72 198 ASN A CA 1
ATOM 1621 C C . ASN A 1 198 ? 4.794 -0.595 23.610 1.00 45.72 198 ASN A C 1
ATOM 1623 O O . ASN A 1 198 ? 3.680 -0.974 23.260 1.00 45.72 198 ASN A O 1
ATOM 1627 N N . PHE A 1 199 ? 5.858 -1.390 23.547 1.00 47.69 199 PHE A N 1
ATOM 1628 C CA . PHE A 1 199 ? 5.868 -2.761 23.061 1.00 47.69 199 PHE A CA 1
ATOM 1629 C C . PHE A 1 199 ? 5.323 -3.785 24.066 1.00 47.69 199 PHE A C 1
ATOM 1631 O O . PHE A 1 199 ? 4.576 -4.677 23.671 1.00 47.69 199 PHE A O 1
ATOM 1638 N N . ALA A 1 200 ? 5.622 -3.639 25.360 1.00 43.03 200 ALA A N 1
ATOM 1639 C CA . ALA A 1 200 ? 5.060 -4.498 26.405 1.00 43.03 200 ALA A CA 1
ATOM 1640 C C . ALA A 1 200 ? 3.537 -4.315 26.556 1.00 43.03 200 ALA A C 1
ATOM 1642 O O . ALA A 1 200 ? 2.817 -5.290 26.780 1.00 43.03 200 ALA A O 1
ATOM 1643 N N . LEU A 1 201 ? 3.043 -3.084 26.373 1.00 42.09 201 LEU A N 1
ATOM 1644 C CA . LEU A 1 201 ? 1.608 -2.783 26.366 1.00 42.09 201 LEU A CA 1
ATOM 1645 C C . LEU A 1 201 ? 0.897 -3.412 25.151 1.00 42.09 201 LEU A C 1
ATOM 1647 O O . LEU A 1 201 ? -0.207 -3.932 25.271 1.00 42.09 201 LEU A O 1
ATOM 1651 N N . TRP A 1 202 ? 1.557 -3.410 23.989 1.00 45.25 202 TRP A N 1
ATOM 1652 C CA . TRP A 1 202 ? 1.021 -3.926 22.726 1.00 45.25 202 TRP A CA 1
ATOM 1653 C C . TRP A 1 202 ? 1.054 -5.461 22.618 1.00 45.25 202 TRP A C 1
ATOM 1655 O O . TRP A 1 202 ? 0.103 -6.048 22.107 1.00 45.25 202 TRP A O 1
ATOM 1665 N N . LEU A 1 203 ? 2.085 -6.134 23.155 1.00 43.50 203 LEU A N 1
ATOM 1666 C CA . LEU A 1 203 ? 2.137 -7.604 23.209 1.00 43.50 203 LEU A CA 1
ATOM 1667 C C . LEU A 1 203 ? 0.932 -8.162 23.984 1.00 43.50 203 LEU A C 1
ATOM 1669 O O . LEU A 1 203 ? 0.280 -9.089 23.523 1.00 43.50 203 LEU A O 1
ATOM 1673 N N . ARG A 1 204 ? 0.573 -7.524 25.107 1.00 43.62 204 ARG A N 1
ATOM 1674 C CA . ARG A 1 204 ? -0.600 -7.889 25.918 1.00 43.62 204 ARG A CA 1
ATOM 1675 C C . ARG A 1 204 ? -1.933 -7.719 25.183 1.00 43.62 204 ARG A C 1
ATOM 1677 O O . ARG A 1 204 ? -2.869 -8.442 25.497 1.00 43.62 204 ARG A O 1
ATOM 1684 N N . TYR A 1 205 ? -2.010 -6.808 24.212 1.00 39.62 205 TYR A N 1
ATOM 1685 C CA . TYR A 1 205 ? -3.215 -6.590 23.407 1.00 39.62 205 TYR A CA 1
ATOM 1686 C C . TYR A 1 205 ? -3.369 -7.626 22.278 1.00 39.62 205 TYR A C 1
ATOM 1688 O O . TYR A 1 205 ? -4.485 -7.941 21.885 1.00 39.62 205 TYR A O 1
ATOM 1696 N N . LEU A 1 206 ? -2.263 -8.184 21.767 1.00 38.97 206 LEU A N 1
ATOM 1697 C CA . LEU A 1 206 ? -2.284 -9.165 20.673 1.00 38.97 206 LEU A CA 1
ATOM 1698 C C . LEU A 1 206 ? -2.211 -10.631 21.114 1.00 38.97 206 LEU A C 1
ATOM 1700 O O . LEU A 1 206 ? -2.662 -11.501 20.374 1.00 38.97 206 LEU A O 1
ATOM 1704 N N . THR A 1 207 ? -1.618 -10.936 22.273 1.00 42.66 207 THR A N 1
ATOM 1705 C CA . THR A 1 207 ? -1.353 -12.319 22.702 1.00 42.66 207 THR A CA 1
ATOM 1706 C C . THR A 1 207 ? -2.343 -12.837 23.742 1.00 42.66 207 THR A C 1
ATOM 1708 O O . THR A 1 207 ? -1.934 -13.488 24.702 1.00 42.66 207 THR A O 1
ATOM 1711 N N . SER A 1 208 ? -3.650 -12.688 23.514 1.00 39.09 208 SER A N 1
ATOM 1712 C CA . SER A 1 208 ? -4.631 -13.583 24.158 1.00 39.09 208 SER A CA 1
ATOM 1713 C C . SER A 1 208 ? -4.437 -15.069 23.782 1.00 39.09 208 SER A C 1
ATOM 1715 O O . SER A 1 208 ? -5.186 -15.924 24.238 1.00 39.09 208 SER A O 1
ATOM 1717 N N . GLY A 1 209 ? -3.387 -15.431 23.036 1.00 40.25 209 GLY A N 1
ATOM 1718 C CA . GLY A 1 209 ? -2.850 -16.784 23.053 1.00 40.25 209 GLY A CA 1
ATOM 1719 C C . GLY A 1 209 ? -1.527 -16.915 22.303 1.00 40.25 209 GLY A C 1
ATOM 1720 O O . GLY A 1 209 ? -1.430 -16.518 21.147 1.00 40.25 209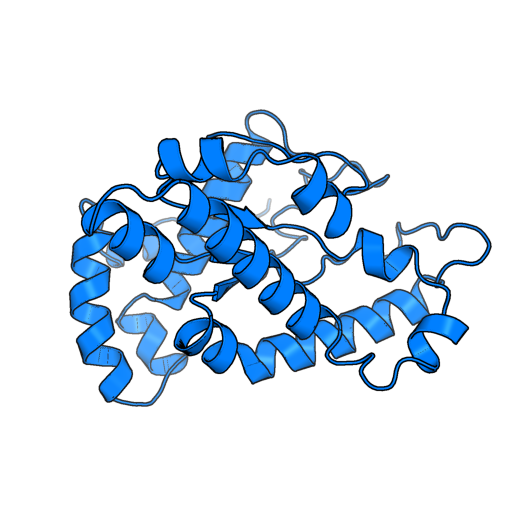 GLY A O 1
ATOM 1721 N N . ARG A 1 210 ? -0.568 -17.589 22.950 1.00 37.94 210 ARG A N 1
ATOM 1722 C CA . ARG A 1 210 ? 0.710 -18.142 22.447 1.00 37.94 210 ARG A CA 1
ATOM 1723 C C . ARG A 1 210 ? 1.961 -17.272 22.622 1.00 37.94 210 ARG A C 1
ATOM 1725 O O . ARG A 1 210 ? 2.181 -16.259 21.963 1.00 37.94 210 ARG A O 1
ATOM 1732 N N . ALA A 1 211 ? 2.805 -17.746 23.539 1.00 42.69 211 ALA A N 1
ATOM 1733 C CA . ALA A 1 211 ? 4.139 -17.243 23.826 1.00 42.69 211 ALA A CA 1
ATOM 1734 C C . ALA A 1 211 ? 5.107 -17.535 22.665 1.00 42.69 211 ALA A C 1
ATOM 1736 O O . ALA A 1 211 ? 4.992 -18.552 21.983 1.00 42.69 211 ALA A O 1
ATOM 1737 N N . CYS A 1 212 ? 6.087 -16.643 22.479 1.00 39.66 212 CYS A N 1
ATOM 1738 C CA . CYS A 1 212 ? 7.083 -16.663 21.396 1.00 39.66 212 CYS A CA 1
ATOM 1739 C C . CYS A 1 212 ? 7.836 -18.011 21.264 1.00 39.66 212 CYS A C 1
ATOM 1741 O O . CYS A 1 212 ? 8.298 -18.333 20.174 1.00 39.66 212 CYS A O 1
ATOM 1743 N N . ASP A 1 213 ? 7.887 -18.840 22.311 1.00 41.72 213 ASP A N 1
ATOM 1744 C CA . ASP A 1 213 ? 8.510 -20.170 22.266 1.00 41.72 213 ASP A CA 1
ATOM 1745 C C . ASP A 1 213 ? 7.782 -21.160 21.332 1.00 41.72 213 ASP A C 1
ATOM 1747 O O . ASP A 1 213 ? 8.433 -21.988 20.703 1.00 41.72 213 ASP A O 1
ATOM 1751 N N . GLN A 1 214 ? 6.465 -21.023 21.128 1.00 46.12 214 GLN A N 1
ATOM 1752 C CA . GLN A 1 214 ? 5.716 -21.877 20.191 1.00 46.12 214 GLN A CA 1
ATOM 1753 C C . GLN A 1 214 ? 5.985 -21.525 18.714 1.00 46.12 214 GLN A C 1
ATOM 1755 O O . GLN A 1 214 ? 5.911 -22.392 17.854 1.00 46.12 214 GLN A O 1
ATOM 1760 N N . LEU A 1 215 ? 6.368 -20.277 18.403 1.00 44.12 215 LEU A N 1
ATOM 1761 C CA . LEU A 1 215 ? 6.703 -19.832 17.033 1.00 44.12 215 LEU A CA 1
ATOM 1762 C C . LEU A 1 215 ? 8.081 -20.314 16.545 1.00 44.12 215 LEU A C 1
ATOM 1764 O O . LEU A 1 215 ? 8.380 -20.207 15.353 1.00 44.12 215 LEU A O 1
ATOM 1768 N N . HIS A 1 216 ? 8.923 -20.782 17.469 1.00 44.34 216 HIS A N 1
ATOM 1769 C CA . HIS A 1 216 ? 10.247 -21.348 17.202 1.00 44.34 216 HIS A CA 1
ATOM 1770 C C . HIS A 1 216 ? 10.259 -22.884 17.224 1.00 44.34 216 HIS A C 1
ATOM 1772 O O . HIS A 1 216 ? 11.275 -23.473 16.871 1.00 44.34 216 HIS A O 1
ATOM 1778 N N . GLN A 1 217 ? 9.154 -23.515 17.636 1.00 44.50 217 GLN A N 1
ATOM 1779 C CA . GLN A 1 217 ? 8.995 -24.971 17.677 1.00 44.50 217 GLN A CA 1
ATOM 1780 C C . GLN A 1 217 ? 8.312 -25.546 16.432 1.00 44.50 217 GLN A C 1
ATOM 1782 O O . GLN A 1 217 ? 8.397 -26.751 16.226 1.00 44.50 217 GLN A O 1
ATOM 1787 N N . ASP A 1 218 ? 7.681 -24.718 15.592 1.00 40.16 218 ASP A N 1
ATOM 1788 C CA . ASP A 1 218 ? 7.225 -25.166 14.275 1.00 40.16 218 ASP A CA 1
ATOM 1789 C C . ASP A 1 218 ? 8.457 -25.391 13.382 1.00 40.16 218 ASP A C 1
ATOM 1791 O O . ASP A 1 218 ? 9.147 -24.412 13.057 1.00 40.16 218 ASP A O 1
ATOM 1795 N N . PRO A 1 219 ? 8.767 -26.641 12.987 1.00 36.09 219 PRO A N 1
ATOM 1796 C CA . PRO A 1 219 ? 9.835 -26.889 12.034 1.00 36.09 219 PRO A CA 1
ATOM 1797 C C . PRO A 1 219 ? 9.502 -26.150 10.736 1.00 36.09 219 PRO A C 1
ATOM 1799 O O . PRO A 1 219 ? 8.345 -26.112 10.303 1.00 36.09 219 PRO A O 1
ATOM 1802 N N . GLU A 1 220 ? 10.507 -25.533 10.109 1.00 38.59 220 GLU A N 1
ATOM 1803 C CA . GLU A 1 220 ? 10.337 -25.118 8.718 1.00 38.59 220 GLU A CA 1
ATOM 1804 C C . GLU A 1 220 ? 9.884 -26.345 7.915 1.00 38.59 220 GLU A C 1
ATOM 1806 O O . GLU A 1 220 ? 10.413 -27.436 8.153 1.00 38.59 220 GLU A O 1
ATOM 1811 N N . PRO A 1 221 ? 8.898 -26.221 7.006 1.00 32.38 221 PRO A N 1
ATOM 1812 C CA . PRO A 1 221 ? 8.609 -27.311 6.096 1.00 32.38 221 PRO A CA 1
ATOM 1813 C C . PRO A 1 221 ? 9.903 -27.608 5.343 1.00 32.38 221 PRO A C 1
ATOM 1815 O O . PRO A 1 221 ? 10.402 -26.770 4.592 1.00 32.38 221 PRO A O 1
ATOM 1818 N N . VAL A 1 222 ? 10.468 -28.782 5.618 1.00 31.97 222 VAL A N 1
ATOM 1819 C CA . VAL A 1 222 ? 11.588 -29.327 4.866 1.00 31.97 222 VAL A CA 1
ATOM 1820 C C . VAL A 1 222 ? 11.091 -29.439 3.432 1.00 31.97 222 VAL A C 1
ATOM 1822 O O . VAL A 1 222 ? 10.180 -30.214 3.149 1.00 31.97 222 VAL A O 1
ATOM 1825 N N . LEU A 1 223 ? 11.636 -28.594 2.560 1.00 31.19 223 LEU A N 1
ATOM 1826 C CA . LEU A 1 223 ? 11.472 -28.715 1.120 1.00 31.19 223 LEU A CA 1
ATOM 1827 C C . LEU A 1 223 ? 12.093 -30.062 0.727 1.00 31.19 223 LEU A C 1
ATOM 1829 O O . LEU A 1 223 ? 13.315 -30.206 0.775 1.00 31.19 223 LEU A O 1
ATOM 1833 N N . GLN A 1 224 ? 11.241 -31.048 0.443 1.00 30.08 224 GLN A N 1
ATOM 1834 C CA . GLN A 1 224 ? 11.612 -32.239 -0.321 1.00 30.08 224 GLN A CA 1
ATOM 1835 C C . GLN A 1 224 ? 11.474 -31.933 -1.808 1.00 30.08 224 GLN A C 1
ATOM 1837 O O . GLN A 1 224 ? 10.477 -31.264 -2.170 1.00 30.08 224 GLN A O 1
#

Secondary structure (DSSP, 8-state):
------TT--HHHHHHHS-HHHHHHH--S-EEE--SHHHHHHS-HHHHHH-TTGGGHHHHHHHHHHHHHHHHHHHH--SHHHHHHHHHPPEEEEPPPP-GGG--PPTTS--HHHHHHHHHHHHHHHHHTHHHHHHHH-EEEE---TTTTTTS--TTSS----THHHHHHHHHHHHHHHHHT-HHHHHHH---THHHHHHHHHHHHH-SS--GGGGGTS------

pLDDT: mean 75.01, std 19.95, range [30.08, 96.62]

Organism: Meganyctiphanes norvegica (NCBI:txid48144)

Sequence (224 aa):
VFNFSRGGFTFSRVQDELNVINWAKLRPEQTIFHVGSVDLASMNITTYNNMAFKTHWFFTRIVETVNYFKNEALQWALNAEDRAFIHNYKFIFSYLADWGTTFIPRVGCMNADDLRGARNANNRFVRARARTLYVEHNVILVCFNHDVMGNFVPARLGVHLVGHSLDNFVAHVKRVIARKFCVRCAVRNWPNTNTRANFALWLRYLTSGRACDQLHQDPEPVLQ